Protein AF-A0A8T3MQA7-F1 (afdb_monomer_lite)

Structure (mmCIF, N/CA/C/O backbone):
data_AF-A0A8T3MQA7-F1
#
_entry.id   AF-A0A8T3MQA7-F1
#
loop_
_atom_site.group_PDB
_atom_site.id
_atom_site.type_symbol
_atom_site.label_atom_id
_atom_site.label_alt_id
_atom_site.label_comp_id
_atom_site.label_asym_id
_atom_site.label_entity_id
_atom_site.label_seq_id
_atom_site.pdbx_PDB_ins_code
_atom_site.Cartn_x
_atom_site.Cartn_y
_atom_site.Cartn_z
_atom_site.occupancy
_atom_site.B_iso_or_equiv
_atom_site.auth_seq_id
_atom_site.auth_comp_id
_atom_site.auth_asym_id
_atom_site.auth_atom_id
_atom_site.pdbx_PDB_model_num
ATOM 1 N N . MET A 1 1 ? -21.235 -18.188 1.341 1.00 75.00 1 MET A N 1
ATOM 2 C CA . MET A 1 1 ? -20.135 -17.323 1.832 1.00 75.00 1 MET A CA 1
ATOM 3 C C . MET A 1 1 ? -19.997 -17.346 3.358 1.00 75.00 1 MET A C 1
ATOM 5 O O . MET A 1 1 ? -18.900 -17.610 3.825 1.00 75.00 1 MET A O 1
ATOM 9 N N . ARG A 1 2 ? -21.081 -17.184 4.142 1.00 81.44 2 ARG A N 1
ATOM 10 C CA . ARG A 1 2 ? -21.058 -17.236 5.628 1.00 81.44 2 ARG A CA 1
ATOM 11 C C . ARG A 1 2 ? -20.348 -18.456 6.221 1.00 81.44 2 ARG A C 1
ATOM 13 O O . ARG A 1 2 ? -19.470 -18.311 7.062 1.00 81.44 2 ARG A O 1
ATOM 20 N N . SER A 1 3 ? -20.684 -19.654 5.739 1.00 84.75 3 SER A N 1
ATOM 21 C CA . SER A 1 3 ? -20.074 -20.903 6.215 1.00 84.75 3 SER A CA 1
ATOM 22 C C . SER A 1 3 ? -18.563 -20.962 5.979 1.00 84.75 3 SER A C 1
ATOM 24 O O . SER A 1 3 ? -17.851 -21.575 6.769 1.00 84.75 3 SER A O 1
ATOM 26 N N . VAL A 1 4 ? -18.066 -20.309 4.924 1.00 88.31 4 VAL A N 1
ATOM 27 C CA . VAL A 1 4 ? -16.631 -20.211 4.630 1.00 88.31 4 VAL A CA 1
ATOM 28 C C . VAL A 1 4 ? -15.957 -19.277 5.633 1.00 88.31 4 VAL A C 1
ATOM 30 O O . VAL A 1 4 ? -14.967 -19.674 6.237 1.00 88.31 4 VAL A O 1
ATOM 33 N N . LEU A 1 5 ? -16.537 -18.098 5.886 1.00 89.56 5 LEU A N 1
ATOM 34 C CA . LEU A 1 5 ? -16.002 -17.125 6.849 1.00 89.56 5 LEU A CA 1
ATOM 35 C C . LEU A 1 5 ? -15.962 -17.681 8.274 1.00 89.56 5 LEU A C 1
ATOM 37 O O . LEU A 1 5 ? -14.949 -17.562 8.956 1.00 89.56 5 LEU A O 1
ATOM 41 N N . LEU A 1 6 ? -17.027 -18.363 8.703 1.00 90.44 6 LEU A N 1
ATOM 42 C CA . LEU A 1 6 ? -17.052 -19.037 10.000 1.00 90.44 6 LEU A CA 1
ATOM 43 C C . LEU A 1 6 ? -15.938 -20.083 10.099 1.00 90.44 6 LEU A C 1
ATOM 45 O O . LEU A 1 6 ? -15.233 -20.128 11.104 1.00 90.44 6 LEU A O 1
ATOM 49 N N . A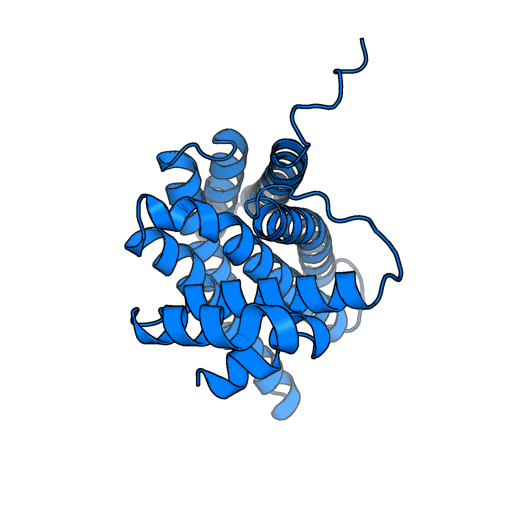RG A 1 7 ? -15.727 -20.897 9.054 1.00 92.62 7 ARG A N 1
ATOM 50 C CA . ARG A 1 7 ? -14.693 -21.949 9.041 1.00 92.62 7 ARG A CA 1
ATOM 51 C C . ARG A 1 7 ? -13.266 -21.416 9.185 1.00 92.62 7 ARG A C 1
ATOM 53 O O . ARG A 1 7 ? -12.417 -22.181 9.636 1.00 92.62 7 ARG A O 1
ATOM 60 N N . CYS A 1 8 ? -13.005 -20.147 8.868 1.00 92.00 8 CYS A N 1
ATOM 61 C CA . CYS A 1 8 ? -11.699 -19.525 9.099 1.00 92.00 8 CYS A CA 1
ATOM 62 C C . CYS A 1 8 ? -11.351 -19.429 10.597 1.00 92.00 8 CYS A C 1
ATOM 64 O O . CYS A 1 8 ? -10.171 -19.436 10.953 1.00 92.00 8 CYS A O 1
ATOM 66 N N . TYR A 1 9 ? -12.348 -19.398 11.488 1.00 92.44 9 TYR A N 1
ATOM 67 C CA . TYR A 1 9 ? -12.127 -19.333 12.932 1.00 92.44 9 TYR A CA 1
ATOM 68 C C . TYR A 1 9 ? -11.807 -20.707 13.553 1.00 92.44 9 TYR A C 1
ATOM 70 O O . TYR A 1 9 ? -12.364 -21.741 13.146 1.00 92.44 9 TYR A O 1
ATOM 78 N N . PRO A 1 10 ? -10.958 -20.740 14.600 1.00 92.12 10 PRO A N 1
ATOM 79 C CA . PRO A 1 10 ? -10.589 -21.977 15.279 1.00 92.12 10 PRO A CA 1
ATOM 80 C C . PRO A 1 10 ? -11.807 -22.661 15.916 1.00 92.12 10 PRO A C 1
ATOM 82 O O . PRO A 1 10 ? -12.744 -22.009 16.381 1.00 92.12 10 PRO A O 1
ATOM 85 N N . ALA A 1 11 ? -11.791 -23.999 15.965 1.00 91.94 11 ALA A N 1
ATOM 86 C CA . ALA A 1 11 ? -12.946 -24.807 16.376 1.00 91.94 11 ALA A CA 1
ATOM 87 C C . ALA A 1 11 ? -13.483 -24.442 17.772 1.00 91.94 11 ALA A C 1
ATOM 89 O O . ALA A 1 11 ? -14.692 -24.360 17.967 1.00 91.94 11 ALA A O 1
ATOM 90 N N . ARG A 1 12 ? -12.588 -24.147 18.725 1.00 88.88 12 ARG A N 1
ATOM 91 C CA . ARG A 1 12 ? -12.959 -23.738 20.088 1.00 88.88 12 ARG A CA 1
ATOM 92 C C . ARG A 1 12 ? -13.690 -22.393 20.131 1.00 88.88 12 ARG A C 1
ATOM 94 O O . ARG A 1 12 ? -14.593 -22.230 20.942 1.00 88.88 12 ARG A O 1
ATOM 101 N N . TRP A 1 13 ? -13.302 -21.444 19.277 1.00 92.12 13 TRP A N 1
ATOM 102 C CA . TRP A 1 13 ? -13.976 -20.148 19.174 1.00 92.12 13 TRP A CA 1
ATOM 103 C C . TRP A 1 13 ? -15.375 -20.325 18.583 1.00 92.12 13 TRP A C 1
ATOM 105 O O . TRP A 1 13 ? -16.350 -19.848 19.158 1.00 92.12 13 TRP A O 1
ATOM 115 N N . ARG A 1 14 ? -15.485 -21.110 17.501 1.00 93.94 14 ARG A N 1
ATOM 116 C CA . ARG A 1 14 ? -16.771 -21.428 16.865 1.00 93.94 14 ARG A CA 1
ATOM 117 C C . ARG A 1 14 ? -17.744 -22.128 17.807 1.00 93.94 14 ARG A C 1
ATOM 119 O O . ARG A 1 14 ? -18.916 -21.796 17.795 1.00 93.94 14 ARG A O 1
ATOM 126 N N . ALA A 1 15 ? -17.263 -23.046 18.643 1.00 91.88 15 ALA A N 1
ATOM 127 C CA . ALA A 1 15 ? -18.111 -23.736 19.614 1.00 91.88 15 ALA A CA 1
ATOM 128 C C . ALA A 1 15 ? -18.727 -22.796 20.667 1.00 91.88 15 ALA A C 1
ATOM 130 O O . ALA A 1 15 ? -19.726 -23.155 21.277 1.00 91.88 15 ALA A O 1
ATOM 131 N N . ARG A 1 16 ? -18.125 -21.620 20.908 1.00 90.94 16 ARG A N 1
ATOM 132 C CA . ARG A 1 16 ? -18.616 -20.649 21.895 1.00 90.94 16 ARG A CA 1
ATOM 133 C C . ARG A 1 16 ? -19.410 -19.499 21.270 1.00 90.94 16 ARG A C 1
ATOM 135 O O . ARG A 1 16 ? -20.396 -19.094 21.860 1.00 90.94 16 ARG A O 1
ATOM 142 N N . TYR A 1 17 ? -18.972 -18.974 20.125 1.00 92.75 17 TYR A N 1
ATOM 143 C CA . TYR A 1 17 ? -19.528 -17.751 19.520 1.00 92.75 17 TYR A CA 1
ATOM 144 C C . TYR A 1 17 ? -20.037 -17.943 18.086 1.00 92.75 17 TYR A C 1
ATOM 146 O O . TYR A 1 17 ? -20.491 -16.989 17.462 1.00 92.75 17 TYR A O 1
ATOM 154 N N . GLY A 1 18 ? -19.918 -19.148 17.523 1.00 93.31 18 GLY A N 1
ATOM 155 C CA . GLY A 1 18 ? -20.203 -19.398 16.110 1.00 93.31 18 GLY A CA 1
ATOM 156 C C . GLY A 1 18 ? -21.651 -19.109 15.728 1.00 93.31 18 GLY A C 1
ATOM 157 O O . GLY A 1 18 ? -21.876 -18.517 14.675 1.00 93.31 18 GLY A O 1
ATOM 158 N N . ASP A 1 19 ? -22.599 -19.470 16.593 1.00 94.19 19 ASP A N 1
ATOM 159 C CA . ASP A 1 19 ? -24.029 -19.285 16.333 1.00 94.19 19 ASP A CA 1
ATOM 160 C C . ASP A 1 19 ? -24.431 -17.803 16.429 1.00 94.19 19 ASP A C 1
ATOM 162 O O . ASP A 1 19 ? -25.062 -17.280 15.513 1.00 94.19 19 ASP A O 1
ATOM 166 N N . GLU A 1 20 ? -23.978 -17.094 17.472 1.00 94.25 20 GLU A N 1
ATOM 167 C CA . GLU A 1 20 ? -24.199 -15.645 17.637 1.00 94.25 20 GLU A CA 1
ATOM 168 C C . GLU A 1 20 ? -23.592 -14.845 16.481 1.00 94.25 20 GLU A C 1
ATOM 170 O O . GLU A 1 20 ? -24.234 -13.978 15.891 1.00 94.25 20 GLU A O 1
ATOM 175 N N . PHE A 1 21 ? -22.345 -15.153 16.120 1.00 93.25 21 PHE A N 1
ATOM 176 C CA . PHE A 1 21 ? -21.682 -14.482 15.014 1.00 93.25 21 PHE A CA 1
ATOM 177 C C . PHE A 1 21 ? -22.360 -14.805 13.683 1.00 93.25 21 PHE A C 1
ATOM 179 O O . PHE A 1 21 ? -22.551 -13.911 12.864 1.00 93.25 21 PHE A O 1
ATOM 186 N N . GLY A 1 22 ? -22.785 -16.057 13.488 1.00 94.19 22 GLY A N 1
ATOM 187 C CA . GLY A 1 22 ? -23.608 -16.471 12.357 1.00 94.19 22 GLY A CA 1
ATOM 188 C C . GLY A 1 22 ? -24.848 -15.593 12.210 1.00 94.19 22 GLY A C 1
ATOM 189 O O . GLY A 1 22 ? -25.026 -15.022 11.137 1.00 94.19 22 GLY A O 1
ATOM 190 N N . ALA A 1 23 ? -25.616 -15.415 13.292 1.00 93.25 23 ALA A N 1
ATOM 191 C CA . ALA A 1 23 ? -26.807 -14.564 13.347 1.00 93.25 23 ALA A CA 1
ATOM 192 C C . ALA A 1 23 ? -26.514 -13.100 12.964 1.00 93.25 23 ALA A C 1
ATOM 194 O O . ALA A 1 23 ? -27.225 -12.520 12.147 1.00 93.25 23 ALA A O 1
ATOM 195 N N . ILE A 1 24 ? -25.411 -12.517 13.447 1.00 91.06 24 ILE A N 1
ATOM 196 C CA . ILE A 1 24 ? -25.001 -11.147 13.077 1.00 91.06 24 ILE A CA 1
ATOM 197 C C . ILE A 1 24 ? -24.705 -11.033 11.574 1.00 91.06 24 ILE A C 1
ATOM 199 O O . ILE A 1 24 ? -25.088 -10.051 10.933 1.00 91.06 24 ILE A O 1
ATOM 203 N N . LEU A 1 25 ? -24.046 -12.041 10.987 1.00 91.56 25 LEU A N 1
ATOM 204 C CA . LEU A 1 25 ? -23.827 -12.100 9.537 1.00 91.56 25 LEU A CA 1
ATOM 205 C C . LEU A 1 25 ? -25.145 -12.294 8.765 1.00 91.56 25 LEU A C 1
ATOM 207 O O . LEU A 1 25 ? -25.163 -12.102 7.543 1.00 91.56 25 LEU A O 1
ATOM 211 N N . GLU A 1 26 ? -26.220 -12.722 9.436 1.00 91.56 26 GLU A N 1
ATOM 212 C CA . GLU A 1 26 ? -27.561 -12.869 8.863 1.00 91.56 26 GLU A CA 1
ATOM 213 C C . GLU A 1 26 ? -28.306 -11.559 8.735 1.00 91.56 26 GLU A C 1
ATOM 215 O O . GLU A 1 26 ? -28.871 -11.281 7.677 1.00 91.56 26 GLU A O 1
ATOM 220 N N . GLU A 1 27 ? -28.234 -10.744 9.776 1.00 92.69 27 GLU A N 1
ATOM 221 C CA . GLU A 1 27 ? -28.964 -9.486 9.879 1.00 92.69 27 GLU A CA 1
ATOM 222 C C . GLU A 1 27 ? -28.394 -8.377 8.991 1.00 92.69 27 GLU A C 1
ATOM 224 O O . GLU A 1 27 ? -29.096 -7.411 8.689 1.00 92.69 27 GLU A O 1
ATOM 229 N N . ARG A 1 28 ? -27.126 -8.483 8.571 1.00 84.31 28 ARG A N 1
ATOM 230 C CA . ARG A 1 28 ? -26.441 -7.412 7.838 1.00 84.31 28 ARG A CA 1
ATOM 231 C C . ARG A 1 28 ? -25.910 -7.871 6.479 1.00 84.31 28 ARG A C 1
ATOM 233 O O . ARG A 1 28 ? -25.249 -8.908 6.399 1.00 84.31 28 ARG A O 1
ATOM 240 N N . PRO A 1 29 ? -26.133 -7.094 5.401 1.00 82.06 29 PRO A N 1
ATOM 241 C CA . PRO A 1 29 ? -25.432 -7.320 4.146 1.00 82.06 29 PRO A CA 1
ATOM 242 C C . PRO A 1 29 ? -23.936 -7.069 4.365 1.00 82.06 29 PRO A C 1
ATOM 244 O O . PRO A 1 29 ? -23.542 -5.988 4.793 1.00 82.06 29 PRO A O 1
ATOM 247 N N . LEU A 1 30 ? -23.111 -8.082 4.090 1.00 84.50 30 LEU A N 1
ATOM 248 C CA . LEU A 1 30 ? -21.662 -7.989 4.260 1.00 84.50 30 LEU A CA 1
ATOM 249 C C . LEU A 1 30 ? -21.038 -7.245 3.086 1.00 84.50 30 LEU A C 1
ATOM 251 O O . LEU A 1 30 ? -21.123 -7.691 1.938 1.00 84.50 30 LEU A O 1
ATOM 255 N N . GLY A 1 31 ? -20.365 -6.142 3.389 1.00 80.00 31 GLY A N 1
ATOM 256 C CA . GLY A 1 31 ? -19.450 -5.492 2.472 1.00 80.00 31 GLY A CA 1
ATOM 257 C C . GLY A 1 31 ? -18.131 -6.268 2.348 1.00 80.00 31 GLY A C 1
ATOM 258 O O . GLY A 1 31 ? -17.777 -7.072 3.215 1.00 80.00 31 GLY A O 1
ATOM 259 N N . PRO A 1 32 ? -17.336 -6.012 1.298 1.00 70.44 32 PRO A N 1
ATOM 260 C CA . PRO A 1 32 ? -16.045 -6.675 1.131 1.00 70.44 32 PRO A CA 1
ATOM 261 C C . PRO A 1 32 ? -15.035 -6.336 2.247 1.00 70.44 32 PRO A C 1
ATOM 263 O O . PRO A 1 32 ? -14.162 -7.152 2.535 1.00 70.44 32 PRO A O 1
ATOM 266 N N . PHE A 1 33 ? -15.162 -5.186 2.925 1.00 65.56 33 PHE A N 1
ATOM 267 C CA . PHE A 1 33 ? -14.346 -4.876 4.108 1.00 65.56 33 PHE A CA 1
ATOM 268 C C . PHE A 1 33 ? -14.788 -5.641 5.340 1.00 65.56 33 PHE A C 1
ATOM 270 O O . PHE A 1 33 ? -13.922 -6.046 6.100 1.00 65.56 33 PHE A O 1
ATOM 277 N N . ASP A 1 34 ? -16.089 -5.890 5.512 1.00 78.00 34 ASP A N 1
ATOM 278 C CA . ASP A 1 34 ? -16.543 -6.770 6.587 1.00 78.00 34 ASP A CA 1
ATOM 279 C C . ASP A 1 34 ? -15.918 -8.147 6.379 1.00 78.00 34 ASP A C 1
ATOM 281 O O . ASP A 1 34 ? -15.343 -8.715 7.292 1.00 78.00 34 ASP A O 1
ATOM 285 N N . VAL A 1 35 ? -15.905 -8.649 5.141 1.00 82.81 35 VAL A N 1
ATOM 286 C CA . VAL A 1 35 ? -15.216 -9.903 4.812 1.00 82.81 35 VAL A CA 1
ATOM 287 C C . VAL A 1 35 ? -13.728 -9.842 5.168 1.00 82.81 35 VAL A C 1
ATOM 289 O O . VAL A 1 35 ? -13.233 -10.762 5.815 1.00 82.81 35 VAL A O 1
ATOM 292 N N . LEU A 1 36 ? -13.013 -8.784 4.780 1.00 75.38 36 LEU A N 1
ATOM 293 C CA . LEU A 1 36 ? -11.582 -8.656 5.064 1.00 75.38 36 LEU A CA 1
ATOM 294 C C . LEU A 1 36 ? -11.295 -8.535 6.569 1.00 75.38 36 LEU A C 1
ATOM 296 O O . LEU A 1 36 ? -10.392 -9.201 7.066 1.00 75.38 36 LEU A O 1
ATOM 300 N N . ASP A 1 37 ? -12.076 -7.741 7.296 1.00 77.44 37 ASP A N 1
ATOM 301 C CA . ASP A 1 37 ? -11.965 -7.559 8.745 1.00 77.44 37 ASP A CA 1
ATOM 302 C C . ASP A 1 37 ? -12.251 -8.870 9.488 1.00 77.44 37 ASP A C 1
ATOM 304 O O . ASP A 1 37 ? -11.498 -9.267 10.376 1.00 77.44 37 ASP A O 1
ATOM 308 N N . ILE A 1 38 ? -13.262 -9.623 9.044 1.00 84.62 38 ILE A N 1
ATOM 309 C CA . ILE A 1 38 ? -13.582 -10.957 9.563 1.00 84.62 38 ILE A CA 1
ATOM 310 C C . ILE A 1 38 ? -12.441 -11.941 9.287 1.00 84.62 38 ILE A C 1
ATOM 312 O O . ILE A 1 38 ? -12.064 -12.708 10.171 1.00 84.62 38 ILE A O 1
ATOM 316 N N . LEU A 1 39 ? -11.857 -11.929 8.085 1.00 83.06 39 LEU A N 1
ATOM 317 C CA . LEU A 1 39 ? -10.712 -12.782 7.754 1.00 83.06 39 LEU A CA 1
ATOM 318 C C . LEU A 1 39 ? -9.480 -12.426 8.600 1.00 83.06 39 LEU A C 1
ATOM 320 O O . LEU A 1 39 ? -8.813 -13.326 9.111 1.00 83.06 39 LEU A O 1
ATOM 324 N N . LEU A 1 40 ? -9.201 -11.137 8.806 1.00 76.50 40 LEU A N 1
ATOM 325 C CA . LEU A 1 40 ? -8.117 -10.671 9.676 1.00 76.50 40 LEU A CA 1
ATOM 326 C C . LEU A 1 40 ? -8.364 -11.062 11.140 1.00 76.50 40 LEU A C 1
ATOM 328 O O . LEU A 1 40 ? -7.455 -11.558 11.807 1.00 76.50 40 LEU A O 1
ATOM 332 N N . GLY A 1 41 ? -9.599 -10.917 11.624 1.00 80.75 41 GLY A N 1
ATOM 333 C CA . GLY A 1 41 ? -10.014 -11.362 12.953 1.00 80.75 41 GLY A CA 1
ATOM 334 C C . GLY A 1 41 ? -9.896 -12.877 13.130 1.00 80.75 41 GLY A C 1
ATOM 335 O O . GLY A 1 41 ? -9.473 -13.344 14.189 1.00 80.75 41 GLY A O 1
ATOM 336 N N . ALA A 1 42 ? -10.199 -13.654 12.088 1.00 86.12 42 ALA A N 1
ATOM 337 C CA . ALA A 1 42 ? -10.011 -15.099 12.083 1.00 86.12 42 ALA A CA 1
ATOM 338 C C . ALA A 1 42 ? -8.527 -15.473 12.180 1.00 86.12 42 ALA A C 1
ATOM 340 O O . ALA A 1 42 ? -8.171 -16.320 12.998 1.00 86.12 42 ALA A O 1
ATOM 341 N N . ILE A 1 43 ? -7.655 -14.821 11.402 1.00 81.31 43 ILE A N 1
ATOM 342 C CA . ILE A 1 43 ? -6.199 -15.032 11.458 1.00 81.31 43 ILE A CA 1
ATOM 343 C C . ILE A 1 43 ? -5.659 -14.703 12.858 1.00 81.31 43 ILE A C 1
ATOM 345 O O . ILE A 1 43 ? -4.904 -15.500 13.414 1.00 81.31 43 ILE A O 1
ATOM 349 N N . ASP A 1 44 ? -6.080 -13.592 13.474 1.00 77.12 44 ASP A N 1
ATOM 350 C CA . ASP A 1 44 ? -5.680 -13.249 14.849 1.00 77.12 44 ASP A CA 1
ATOM 351 C C . ASP A 1 44 ? -6.151 -14.309 15.857 1.00 77.12 44 ASP A C 1
ATOM 353 O O . ASP A 1 44 ? -5.374 -14.792 16.683 1.00 77.12 44 ASP A O 1
ATOM 357 N N . ALA A 1 45 ? -7.410 -14.744 15.756 1.00 82.88 45 ALA A N 1
ATOM 358 C CA . ALA A 1 45 ? -7.941 -15.798 16.613 1.00 82.88 45 ALA A CA 1
ATOM 359 C C . ALA A 1 45 ? -7.146 -17.107 16.469 1.00 82.88 45 ALA A C 1
ATOM 361 O O . ALA A 1 45 ? -6.891 -17.775 17.473 1.00 82.88 45 ALA A O 1
ATOM 362 N N . GLN A 1 46 ? -6.718 -17.457 15.251 1.00 84.69 46 GLN A N 1
ATOM 363 C CA . GLN A 1 46 ? -5.859 -18.615 15.000 1.00 84.69 46 GLN A CA 1
ATOM 364 C C . GLN A 1 46 ? -4.499 -18.449 15.686 1.00 84.69 46 GLN A C 1
ATOM 366 O O . GLN A 1 46 ? -4.132 -19.301 16.497 1.00 84.69 46 GLN A O 1
ATOM 371 N N . LEU A 1 47 ? -3.805 -17.328 15.463 1.00 79.12 47 LEU A N 1
ATOM 372 C CA . LEU A 1 47 ? -2.493 -17.047 16.062 1.00 79.12 47 LEU A CA 1
ATOM 373 C C . LEU A 1 47 ? -2.535 -17.074 17.597 1.00 79.12 47 LEU A C 1
ATOM 375 O O . LEU A 1 47 ? -1.670 -17.676 18.236 1.00 79.12 47 LEU A O 1
ATOM 379 N N . ARG A 1 48 ? -3.576 -16.493 18.206 1.00 75.94 48 ARG A N 1
ATOM 380 C CA . ARG A 1 48 ? -3.777 -16.537 19.664 1.00 75.94 48 ARG A CA 1
ATOM 381 C C . ARG A 1 48 ? -4.140 -17.925 20.170 1.00 75.94 48 ARG A C 1
ATOM 383 O O . ARG A 1 48 ? -3.737 -18.287 21.269 1.00 75.94 48 ARG A O 1
ATOM 390 N N . SER A 1 49 ? -4.888 -18.709 19.394 1.00 72.31 49 SER A N 1
ATOM 391 C CA . SER A 1 49 ? -5.235 -20.082 19.773 1.00 72.31 49 SER A CA 1
ATOM 392 C C . SER A 1 49 ? -4.023 -21.019 19.762 1.00 72.31 49 SER A C 1
ATOM 394 O O . SER A 1 49 ? -3.975 -21.958 20.559 1.00 72.31 49 SER A O 1
ATOM 396 N N . SER A 1 50 ? -3.026 -20.736 18.916 1.00 68.75 50 SER A N 1
ATOM 397 C CA . SER A 1 50 ? -1.758 -21.470 18.853 1.00 68.75 50 SER A CA 1
ATOM 398 C C . SER A 1 50 ? -0.819 -21.145 20.024 1.00 68.75 50 SER A C 1
ATOM 400 O O . SER A 1 50 ? -0.027 -21.996 20.427 1.00 68.75 50 SER A O 1
ATOM 402 N N . GLY A 1 51 ? -0.941 -19.959 20.631 1.00 63.50 51 GLY A N 1
ATOM 403 C CA . GLY A 1 51 ? -0.244 -19.583 21.863 1.00 63.50 51 GLY A CA 1
ATOM 404 C C . GLY A 1 51 ? -0.980 -20.081 23.108 1.00 63.50 51 GLY A C 1
ATOM 405 O O . GLY A 1 51 ? -1.849 -19.398 23.645 1.00 63.50 51 GLY A O 1
ATOM 406 N N . ARG A 1 52 ? -0.644 -21.281 23.595 1.00 50.03 52 ARG A N 1
ATOM 407 C CA . ARG A 1 52 ? -1.195 -21.848 24.840 1.00 50.03 52 ARG A CA 1
ATOM 408 C C . ARG A 1 52 ? -0.989 -20.886 26.030 1.00 50.03 52 ARG A C 1
ATOM 410 O O . ARG A 1 52 ? 0.088 -20.859 26.610 1.00 50.03 52 ARG A O 1
ATOM 417 N N . GLY A 1 53 ? -2.038 -20.164 26.437 1.00 53.47 53 GLY A N 1
ATOM 418 C CA . GLY A 1 53 ? -2.173 -19.657 27.812 1.00 53.47 53 GLY A CA 1
ATOM 419 C C . GLY A 1 53 ? -2.037 -18.151 28.074 1.00 53.47 53 GLY A C 1
ATOM 420 O O . GLY A 1 53 ? -1.651 -17.791 29.180 1.00 53.47 53 GLY A O 1
ATOM 421 N N . ALA A 1 54 ? -2.387 -17.254 27.149 1.00 46.75 54 ALA A N 1
ATOM 422 C CA . ALA A 1 54 ? -2.538 -15.837 27.506 1.00 46.75 54 ALA A CA 1
ATOM 423 C C . ALA A 1 54 ? -3.972 -15.557 27.989 1.00 46.75 54 ALA A C 1
ATOM 425 O O . ALA A 1 54 ? -4.927 -15.643 27.216 1.00 46.75 54 ALA A O 1
ATOM 426 N N . GLY A 1 55 ? -4.112 -15.259 29.285 1.00 48.22 55 GLY A N 1
ATOM 427 C CA . GLY A 1 55 ? -5.370 -14.881 29.924 1.00 48.22 55 GLY A CA 1
ATOM 428 C C . GLY A 1 55 ? -6.118 -13.803 29.140 1.00 48.22 55 GLY A C 1
ATOM 429 O O . GLY A 1 55 ? -5.519 -12.889 28.573 1.00 48.22 55 GLY A O 1
ATOM 430 N N . ILE A 1 56 ? -7.440 -13.957 29.100 1.00 47.66 56 ILE A N 1
ATOM 431 C CA . ILE A 1 56 ? -8.392 -13.109 28.387 1.00 47.66 56 ILE A CA 1
ATOM 432 C C . ILE A 1 56 ? -8.292 -11.686 28.952 1.00 47.66 56 ILE A C 1
ATOM 434 O O . ILE A 1 56 ? -8.981 -11.323 29.897 1.00 47.66 56 ILE A O 1
ATOM 438 N N . ARG A 1 57 ? -7.402 -10.867 28.391 1.00 47.75 57 ARG A N 1
ATOM 439 C CA . ARG A 1 57 ? -7.550 -9.417 28.447 1.00 47.75 57 ARG A CA 1
ATOM 440 C C . ARG A 1 57 ? -8.538 -9.062 27.349 1.00 47.75 57 ARG A C 1
ATOM 442 O O . ARG A 1 57 ? -8.198 -9.147 26.170 1.00 47.75 57 ARG A O 1
ATOM 449 N N . GLU A 1 58 ? -9.740 -8.663 27.756 1.00 48.88 58 GLU A N 1
ATOM 450 C CA . GLU A 1 58 ? -10.712 -7.883 26.979 1.00 48.88 58 GLU A CA 1
ATOM 451 C C . GLU A 1 58 ? -10.098 -6.532 26.557 1.00 48.88 58 GLU A C 1
ATOM 453 O O . GLU A 1 58 ? -10.549 -5.446 26.915 1.00 48.88 58 GLU A O 1
ATOM 458 N N . ALA A 1 59 ? -8.989 -6.567 25.824 1.00 46.31 59 ALA A N 1
ATOM 459 C CA . ALA A 1 59 ? -8.427 -5.393 25.199 1.00 46.31 59 ALA A CA 1
ATOM 460 C C . ALA A 1 59 ? -9.263 -5.133 23.947 1.00 46.31 59 ALA A C 1
ATOM 462 O O . ALA A 1 59 ? -9.120 -5.843 22.954 1.00 46.31 59 ALA A O 1
ATOM 463 N N . LYS A 1 60 ? -10.186 -4.167 24.068 1.00 51.97 60 LYS A N 1
ATOM 464 C CA . LYS A 1 60 ? -10.899 -3.446 23.000 1.00 51.97 60 LYS A CA 1
ATOM 465 C C . LYS A 1 60 ? -10.402 -3.839 21.603 1.00 51.97 60 LYS A C 1
ATOM 467 O O . LYS A 1 60 ? -9.268 -3.516 21.257 1.00 51.97 60 LYS A O 1
ATOM 472 N N . GLY A 1 61 ? -11.262 -4.474 20.799 1.00 51.91 61 GLY A N 1
ATOM 473 C CA . GLY A 1 61 ? -10.982 -4.986 19.441 1.00 51.91 61 GLY A CA 1
ATOM 474 C C . GLY A 1 61 ? -10.574 -3.943 18.384 1.00 51.91 61 GLY A C 1
ATOM 475 O O . GLY A 1 61 ? -10.659 -4.199 17.195 1.00 51.91 61 GLY A O 1
ATOM 476 N N . PHE A 1 62 ? -10.123 -2.769 18.814 1.00 56.56 62 PHE A N 1
ATOM 477 C CA . PHE A 1 62 ? -9.724 -1.612 18.021 1.00 56.56 62 PHE A CA 1
ATOM 478 C C . PHE A 1 62 ? -8.230 -1.615 17.631 1.00 56.56 62 PHE A C 1
ATOM 480 O O . PHE A 1 62 ? -7.763 -0.669 17.014 1.00 56.56 62 PHE A O 1
ATOM 487 N N . SER A 1 63 ? -7.476 -2.648 18.017 1.00 66.56 63 SER A N 1
ATOM 488 C CA . SER A 1 63 ? -6.010 -2.608 18.133 1.00 66.56 63 SER A CA 1
ATOM 489 C C . SER A 1 63 ? -5.248 -3.289 16.985 1.00 66.56 63 SER A C 1
ATOM 491 O O . SER A 1 63 ? -4.184 -2.837 16.554 1.00 66.56 63 SER A O 1
ATOM 493 N N . MET A 1 64 ? -5.789 -4.384 16.445 1.00 77.12 64 MET A N 1
ATOM 494 C CA . MET A 1 64 ? -4.980 -5.289 15.620 1.00 77.12 64 MET A CA 1
ATOM 495 C C . MET A 1 64 ? -4.846 -4.859 14.163 1.00 77.12 64 MET A C 1
ATOM 497 O O . MET A 1 64 ? -3.743 -4.935 13.630 1.00 77.12 64 MET A O 1
ATOM 501 N N . SER A 1 65 ? -5.903 -4.354 13.523 1.00 86.25 65 SER A N 1
ATOM 502 C CA . SER A 1 65 ? -5.806 -3.835 12.150 1.00 86.25 65 SER A CA 1
ATOM 503 C C . SER A 1 65 ? -4.843 -2.648 12.065 1.00 86.25 65 SER A C 1
ATOM 505 O O . SER A 1 65 ? -4.034 -2.580 11.140 1.00 86.25 65 SER A O 1
ATOM 507 N N . LEU A 1 66 ? -4.845 -1.778 13.084 1.00 89.69 66 LEU A N 1
ATOM 508 C CA . LEU A 1 66 ? -3.919 -0.650 13.191 1.00 89.69 66 LEU A CA 1
ATOM 509 C C . LEU A 1 66 ? -2.471 -1.125 13.365 1.00 89.69 66 LEU A C 1
ATOM 511 O O . LEU A 1 66 ? -1.575 -0.615 12.694 1.00 89.69 66 LEU A O 1
ATOM 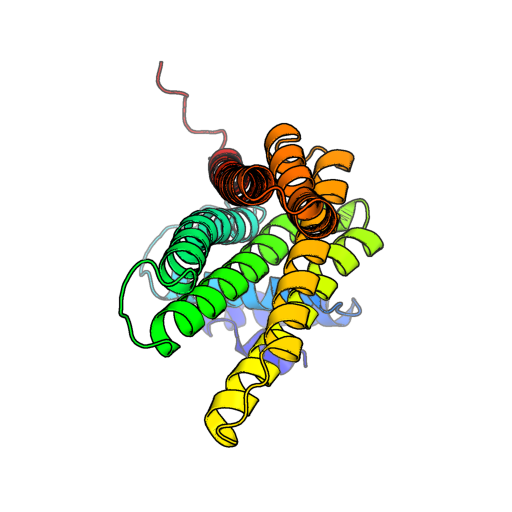515 N N . ARG A 1 67 ? -2.238 -2.128 14.224 1.00 91.25 67 ARG A N 1
ATOM 516 C CA . ARG A 1 67 ? -0.917 -2.751 14.411 1.00 91.25 67 ARG A CA 1
ATOM 517 C C . ARG A 1 67 ? -0.411 -3.416 13.143 1.00 91.25 67 ARG A C 1
ATOM 519 O O . ARG A 1 67 ? 0.714 -3.147 12.740 1.00 91.25 67 ARG A O 1
ATOM 526 N N . ILE A 1 68 ? -1.224 -4.271 12.526 1.00 92.00 68 ILE A N 1
ATOM 527 C CA . ILE A 1 68 ? -0.859 -4.998 11.306 1.00 92.00 68 ILE A CA 1
ATOM 528 C C . ILE A 1 68 ? -0.572 -3.996 10.189 1.00 92.00 68 ILE A C 1
ATOM 530 O O . ILE A 1 68 ? 0.487 -4.069 9.572 1.00 92.00 68 ILE A O 1
ATOM 534 N N . GLY A 1 69 ? -1.458 -3.015 9.988 1.00 94.06 69 GLY A N 1
ATOM 535 C CA . GLY A 1 69 ? -1.266 -1.963 8.994 1.00 94.06 69 GLY A CA 1
ATOM 536 C C . GLY A 1 69 ? -0.015 -1.123 9.267 1.00 94.06 69 GLY A C 1
ATOM 537 O O . GLY A 1 69 ? 0.750 -0.828 8.352 1.00 94.06 69 GLY A O 1
ATOM 538 N N . GLY A 1 70 ? 0.248 -0.798 10.535 1.00 95.19 70 GLY A N 1
ATOM 539 C CA . GLY A 1 70 ? 1.429 -0.043 10.939 1.00 95.19 70 GLY A CA 1
ATOM 540 C C . GLY A 1 70 ? 2.745 -0.800 10.745 1.00 95.19 70 GLY A C 1
ATOM 541 O O . GLY A 1 70 ? 3.698 -0.243 10.204 1.00 95.19 70 GLY A O 1
ATOM 542 N N . ILE A 1 71 ? 2.798 -2.080 11.127 1.00 95.56 71 ILE A N 1
ATOM 543 C CA . ILE A 1 71 ? 3.961 -2.953 10.899 1.00 95.56 71 ILE A CA 1
ATOM 544 C C . ILE A 1 71 ? 4.192 -3.131 9.397 1.00 95.56 71 ILE A C 1
ATOM 546 O O . ILE A 1 71 ? 5.324 -2.997 8.933 1.00 95.56 71 ILE A O 1
ATOM 550 N N . ALA A 1 72 ? 3.129 -3.378 8.629 1.00 96.38 72 ALA A N 1
ATOM 551 C CA . ALA A 1 72 ? 3.217 -3.517 7.183 1.00 96.38 72 ALA A CA 1
ATOM 552 C C . ALA A 1 72 ? 3.770 -2.242 6.527 1.00 96.38 72 ALA A C 1
ATOM 554 O O . ALA A 1 72 ? 4.656 -2.344 5.685 1.00 96.38 72 ALA A O 1
ATOM 555 N N . ALA A 1 73 ? 3.348 -1.051 6.968 1.00 97.06 73 ALA A N 1
ATOM 556 C CA . ALA A 1 73 ? 3.883 0.222 6.479 1.00 97.06 73 ALA A CA 1
ATOM 557 C C . ALA A 1 73 ? 5.388 0.382 6.766 1.00 97.06 73 ALA A C 1
ATOM 559 O O . ALA A 1 73 ? 6.147 0.811 5.894 1.00 97.06 73 ALA A O 1
ATOM 560 N N . ILE A 1 74 ? 5.829 0.007 7.973 1.00 97.50 74 ILE A N 1
ATOM 561 C CA . ILE A 1 74 ? 7.244 0.059 8.376 1.00 97.50 74 ILE A CA 1
ATOM 562 C C . ILE A 1 74 ? 8.096 -0.886 7.531 1.00 97.50 74 ILE A C 1
ATOM 564 O O . ILE A 1 74 ? 9.209 -0.516 7.175 1.00 97.50 74 ILE A O 1
ATOM 568 N N . LEU A 1 75 ? 7.599 -2.086 7.224 1.00 97.62 75 LEU A N 1
ATOM 569 C CA . LEU A 1 75 ? 8.324 -3.088 6.438 1.00 97.62 75 LEU A CA 1
ATOM 570 C C . LEU A 1 75 ? 8.270 -2.815 4.928 1.00 97.62 75 LEU A C 1
ATOM 572 O O . LEU A 1 75 ? 9.246 -3.076 4.227 1.00 97.62 75 LEU A O 1
ATOM 576 N N . ALA A 1 76 ? 7.166 -2.257 4.424 1.00 97.56 76 ALA A N 1
ATOM 577 C CA . ALA A 1 76 ? 7.019 -1.895 3.017 1.00 97.56 76 ALA A CA 1
ATOM 578 C C . ALA A 1 76 ? 8.053 -0.843 2.596 1.00 97.56 76 ALA A C 1
ATOM 580 O O . ALA A 1 76 ? 8.668 -0.981 1.543 1.00 97.56 76 ALA A O 1
ATOM 581 N N . ALA A 1 77 ? 8.284 0.180 3.428 1.00 97.44 77 ALA A N 1
ATOM 582 C CA . ALA A 1 77 ? 9.196 1.276 3.107 1.00 97.44 77 ALA A CA 1
ATOM 583 C C . ALA A 1 77 ? 10.634 0.817 2.743 1.00 97.44 77 ALA A C 1
ATOM 585 O O . ALA A 1 77 ? 11.088 1.124 1.641 1.00 97.44 77 ALA A O 1
ATOM 586 N N . PRO A 1 78 ? 11.369 0.056 3.577 1.00 97.88 78 PRO A N 1
ATOM 587 C CA . PRO A 1 78 ? 12.713 -0.398 3.228 1.00 97.88 78 PRO A CA 1
ATOM 588 C C . PRO A 1 78 ? 12.727 -1.399 2.066 1.00 97.88 78 PRO A C 1
ATOM 590 O O . PRO A 1 78 ? 13.673 -1.378 1.283 1.00 97.88 78 PRO A O 1
ATOM 593 N N . LEU A 1 79 ? 11.698 -2.243 1.906 1.00 97.50 79 LEU A N 1
ATOM 594 C CA . LEU A 1 79 ? 11.624 -3.158 0.760 1.00 97.50 79 LEU A CA 1
ATOM 595 C C . LEU A 1 79 ? 11.467 -2.405 -0.561 1.00 97.50 79 LEU A C 1
ATOM 597 O O . LEU A 1 79 ? 12.174 -2.711 -1.516 1.00 97.50 79 LEU A O 1
ATOM 601 N N . LEU A 1 80 ? 10.595 -1.395 -0.605 1.00 97.25 80 LEU A N 1
ATOM 602 C CA . LEU A 1 80 ? 10.431 -0.533 -1.777 1.00 97.25 80 LEU A CA 1
ATOM 603 C C . LEU A 1 80 ? 11.700 0.281 -2.054 1.00 97.25 80 LEU A C 1
ATOM 605 O O . LEU A 1 80 ? 12.111 0.398 -3.206 1.00 97.25 80 LEU A O 1
ATOM 609 N N . ALA A 1 81 ? 12.357 0.788 -1.006 1.00 96.06 81 ALA A N 1
ATOM 610 C CA . ALA A 1 81 ? 13.638 1.480 -1.130 1.00 96.06 81 ALA A CA 1
ATOM 611 C C . ALA A 1 81 ? 14.701 0.584 -1.778 1.00 96.06 81 ALA A C 1
ATOM 613 O O . ALA A 1 81 ? 15.374 1.000 -2.720 1.00 96.06 81 ALA A O 1
ATOM 614 N N . LEU A 1 82 ? 14.823 -0.656 -1.296 1.00 96.38 82 LEU A N 1
ATOM 615 C CA . LEU A 1 82 ? 15.774 -1.628 -1.819 1.00 96.38 82 LEU A CA 1
ATOM 616 C C . LEU A 1 82 ? 15.420 -2.037 -3.252 1.00 96.38 82 LEU A C 1
ATOM 618 O O . LEU A 1 82 ? 16.302 -2.073 -4.101 1.00 96.38 82 LEU A O 1
ATOM 622 N N . ALA A 1 83 ? 14.141 -2.287 -3.540 1.00 95.75 83 ALA A N 1
ATOM 623 C CA . ALA A 1 83 ? 13.674 -2.622 -4.880 1.00 95.75 83 ALA A CA 1
ATOM 624 C C . ALA A 1 83 ? 14.034 -1.532 -5.900 1.00 95.75 83 ALA A C 1
ATOM 626 O O . ALA A 1 83 ? 14.582 -1.842 -6.955 1.00 95.75 83 ALA A O 1
ATOM 627 N N . TRP A 1 84 ? 13.796 -0.257 -5.572 1.00 93.69 84 TRP A N 1
ATOM 628 C CA . TRP A 1 84 ? 14.176 0.862 -6.438 1.00 93.69 84 TRP A CA 1
ATOM 629 C C . TRP A 1 84 ? 15.685 1.031 -6.563 1.00 93.69 84 TRP A C 1
ATOM 631 O O . TRP A 1 84 ? 16.182 1.222 -7.670 1.00 93.69 84 TRP A O 1
ATOM 641 N N . PHE A 1 85 ? 16.420 0.939 -5.454 1.00 93.44 85 PHE A N 1
ATOM 642 C CA . PHE A 1 85 ? 17.875 1.071 -5.466 1.00 93.44 85 PHE A CA 1
ATOM 643 C C . PHE A 1 85 ? 18.539 -0.001 -6.344 1.00 93.44 85 PHE A C 1
ATOM 645 O O . PHE A 1 85 ? 19.403 0.320 -7.158 1.00 93.44 85 PHE A O 1
ATOM 652 N N . LEU A 1 86 ? 18.097 -1.257 -6.225 1.00 93.75 86 LEU A N 1
ATOM 653 C CA . LEU A 1 86 ? 18.589 -2.361 -7.050 1.00 93.75 86 LEU A CA 1
ATOM 654 C C . LEU A 1 86 ? 18.103 -2.256 -8.504 1.00 93.75 86 LEU A C 1
ATOM 656 O O . LEU A 1 86 ? 18.877 -2.502 -9.425 1.00 93.75 86 LEU A O 1
ATOM 660 N N . GLY A 1 87 ? 16.851 -1.844 -8.719 1.00 90.62 87 GLY A N 1
ATOM 661 C CA . GLY A 1 87 ? 16.258 -1.684 -10.049 1.00 90.62 87 GLY A CA 1
ATOM 662 C C . GLY A 1 87 ? 16.863 -0.549 -10.880 1.00 90.62 87 GLY A C 1
ATOM 663 O O . GLY A 1 87 ? 16.804 -0.600 -12.103 1.00 90.62 87 GLY A O 1
ATOM 664 N N . TYR A 1 88 ? 17.498 0.446 -10.251 1.00 89.19 88 TYR A N 1
ATOM 665 C CA . TYR A 1 88 ? 18.191 1.529 -10.961 1.00 89.19 88 TYR A CA 1
ATOM 666 C C . TYR A 1 88 ? 19.458 1.054 -11.704 1.00 89.19 88 TYR A C 1
ATOM 668 O O . TYR A 1 88 ? 20.039 1.807 -12.480 1.00 89.19 88 TYR A O 1
ATOM 676 N N . GLY A 1 89 ? 19.910 -0.186 -11.477 1.00 85.12 89 GLY A N 1
ATOM 677 C CA . GLY A 1 89 ? 21.068 -0.751 -12.174 1.00 85.12 89 GLY A CA 1
ATOM 678 C C . GLY A 1 89 ? 22.418 -0.292 -11.617 1.00 85.12 89 GLY A C 1
ATOM 679 O O . GLY A 1 89 ? 23.435 -0.410 -12.294 1.00 85.12 89 GLY A O 1
ATOM 680 N N . LEU A 1 90 ? 22.457 0.207 -10.374 1.00 84.12 90 LEU A N 1
ATOM 681 C CA . LEU A 1 90 ? 23.717 0.542 -9.687 1.00 84.12 90 LEU A CA 1
ATOM 682 C C . LEU A 1 90 ? 24.556 -0.698 -9.348 1.00 84.12 90 LEU A C 1
ATOM 684 O O . LEU A 1 90 ? 25.744 -0.583 -9.053 1.00 84.12 90 LEU A O 1
ATOM 688 N N . MET A 1 91 ? 23.936 -1.878 -9.363 1.00 88.44 91 MET A N 1
ATOM 689 C CA . MET A 1 91 ? 24.574 -3.165 -9.120 1.00 88.44 91 MET A CA 1
ATOM 690 C C . MET A 1 91 ? 24.129 -4.167 -10.187 1.00 88.44 91 MET A C 1
ATOM 692 O O . MET A 1 91 ? 22.962 -4.192 -10.571 1.00 88.44 91 MET A O 1
ATOM 696 N N . THR A 1 92 ? 25.047 -5.025 -10.636 1.00 92.12 92 THR A N 1
ATOM 697 C CA . THR A 1 92 ? 24.739 -6.151 -11.528 1.00 92.12 92 THR A CA 1
ATOM 698 C C . THR A 1 92 ? 24.094 -7.279 -10.723 1.00 92.12 92 THR A C 1
ATOM 700 O O . THR A 1 92 ? 24.792 -8.086 -10.107 1.00 92.12 92 THR A O 1
ATOM 703 N N . ILE A 1 93 ? 22.764 -7.314 -10.688 1.00 93.38 93 ILE A N 1
ATOM 704 C CA . ILE A 1 93 ? 21.964 -8.337 -10.000 1.00 93.38 93 ILE A CA 1
ATOM 705 C C . ILE A 1 93 ? 20.947 -8.891 -10.997 1.00 93.38 93 ILE A C 1
ATOM 707 O O . ILE A 1 93 ? 20.540 -8.192 -11.923 1.00 93.38 93 ILE A O 1
ATOM 711 N N . ASP A 1 94 ? 20.545 -10.147 -10.808 1.00 93.69 94 ASP A N 1
ATOM 712 C CA . ASP A 1 94 ? 19.450 -10.753 -11.561 1.00 93.69 94 ASP A CA 1
ATOM 713 C C . ASP A 1 94 ? 18.179 -9.872 -11.467 1.00 93.69 94 ASP A C 1
ATOM 715 O O . ASP A 1 94 ? 17.753 -9.550 -10.349 1.00 93.69 94 ASP A O 1
ATOM 719 N N . PRO A 1 95 ? 17.565 -9.473 -12.600 1.00 89.19 95 PRO A N 1
ATOM 720 C CA . PRO A 1 95 ? 16.394 -8.593 -12.626 1.00 89.19 95 PRO A CA 1
ATOM 721 C C . PRO A 1 95 ? 15.173 -9.163 -11.888 1.00 89.19 95 PRO A C 1
ATOM 723 O O . PRO A 1 95 ? 14.288 -8.403 -11.485 1.00 89.19 95 PRO A O 1
ATOM 726 N N . VAL A 1 96 ? 15.126 -10.473 -11.636 1.00 91.81 96 VAL A N 1
ATOM 727 C CA . VAL A 1 96 ? 14.066 -11.102 -10.838 1.00 91.81 96 VAL A CA 1
ATOM 728 C C . VAL A 1 96 ? 14.085 -10.597 -9.390 1.00 91.81 96 VAL A C 1
ATOM 730 O O . VAL A 1 96 ? 13.027 -10.408 -8.789 1.00 91.81 96 VAL A O 1
ATOM 733 N N . VAL A 1 97 ? 15.263 -10.313 -8.824 1.00 94.94 97 VAL A N 1
ATOM 734 C CA . VAL A 1 97 ? 15.413 -9.883 -7.421 1.00 94.94 97 VAL A CA 1
ATOM 735 C C . VAL A 1 97 ? 14.698 -8.554 -7.124 1.00 94.94 97 VAL A C 1
ATOM 737 O O . VAL A 1 97 ? 13.849 -8.544 -6.225 1.00 94.94 97 VAL A O 1
ATOM 740 N N . PRO A 1 98 ? 14.964 -7.434 -7.833 1.00 94.69 98 PRO A N 1
ATOM 741 C CA . PRO A 1 98 ? 14.230 -6.189 -7.608 1.00 94.69 98 PRO A CA 1
ATOM 742 C C . PRO A 1 98 ? 12.732 -6.334 -7.907 1.00 94.69 98 PRO A C 1
ATOM 744 O O . PRO A 1 98 ? 11.926 -5.738 -7.194 1.00 94.69 98 PRO A O 1
ATOM 747 N N . GLY A 1 99 ? 12.340 -7.166 -8.880 1.00 93.69 99 GLY A N 1
ATOM 748 C CA . GLY A 1 99 ? 10.932 -7.454 -9.175 1.00 93.69 99 GLY A CA 1
ATOM 749 C C . GLY A 1 99 ? 10.194 -8.117 -8.005 1.00 93.69 99 GLY A C 1
ATOM 750 O O . GLY A 1 99 ? 9.111 -7.672 -7.621 1.00 93.69 99 GLY A O 1
ATOM 751 N N . VAL A 1 100 ? 10.797 -9.132 -7.378 1.00 95.94 100 VAL A N 1
ATOM 752 C CA . VAL A 1 100 ? 10.236 -9.810 -6.194 1.00 95.94 100 VAL A CA 1
ATOM 753 C C . VAL A 1 100 ? 10.168 -8.869 -4.990 1.00 95.94 100 VAL A C 1
ATOM 755 O O . VAL A 1 100 ? 9.156 -8.843 -4.288 1.00 95.94 100 VAL A O 1
ATOM 758 N N . LEU A 1 101 ? 11.211 -8.066 -4.756 1.00 97.12 101 LEU A N 1
ATOM 759 C CA . LEU A 1 101 ? 11.218 -7.072 -3.677 1.00 97.12 101 LEU A CA 1
ATOM 760 C C . LEU A 1 101 ? 10.139 -6.005 -3.881 1.00 97.12 101 LEU A C 1
ATOM 762 O O . LEU A 1 101 ? 9.456 -5.638 -2.924 1.00 97.12 101 LEU A O 1
ATOM 766 N N . LEU A 1 102 ? 9.949 -5.546 -5.121 1.00 96.50 102 LEU A N 1
ATOM 767 C CA . LEU A 1 102 ? 8.903 -4.594 -5.478 1.00 96.50 102 LEU A CA 1
ATOM 768 C C . LEU A 1 102 ? 7.514 -5.196 -5.241 1.00 96.50 102 LEU A C 1
ATOM 770 O O . LEU A 1 102 ? 6.684 -4.564 -4.591 1.00 96.50 102 LEU A O 1
ATOM 774 N N . LEU A 1 103 ? 7.280 -6.439 -5.677 1.00 96.62 103 LEU A N 1
ATOM 775 C CA . LEU A 1 103 ? 6.023 -7.151 -5.440 1.00 96.62 103 LEU A CA 1
ATOM 776 C C . LEU A 1 103 ? 5.716 -7.289 -3.943 1.00 96.62 103 LEU A C 1
ATOM 778 O O . LEU A 1 103 ? 4.597 -7.007 -3.504 1.00 96.62 103 LEU A O 1
ATOM 782 N N . ALA A 1 104 ? 6.706 -7.705 -3.150 1.00 97.38 104 ALA A N 1
ATOM 783 C CA . ALA A 1 104 ? 6.569 -7.846 -1.704 1.00 97.38 104 ALA A CA 1
ATOM 784 C C . ALA A 1 104 ? 6.297 -6.492 -1.032 1.00 97.38 104 ALA A C 1
ATOM 786 O O . ALA A 1 104 ? 5.391 -6.383 -0.203 1.00 97.38 104 ALA A O 1
ATOM 787 N N . GLY A 1 105 ? 7.030 -5.448 -1.430 1.00 97.62 105 GLY A N 1
ATOM 788 C CA . GLY A 1 105 ? 6.848 -4.082 -0.950 1.00 97.62 105 GLY A CA 1
ATOM 789 C C . GLY A 1 105 ? 5.451 -3.534 -1.250 1.00 97.62 105 GLY A C 1
ATOM 790 O O . GLY A 1 105 ? 4.792 -3.035 -0.342 1.00 97.62 105 GLY A O 1
ATOM 791 N N . LEU A 1 106 ? 4.957 -3.688 -2.484 1.00 97.19 106 LEU A N 1
ATOM 792 C CA . LEU A 1 106 ? 3.608 -3.265 -2.886 1.00 97.19 106 LEU A CA 1
ATOM 793 C C . LEU A 1 106 ? 2.509 -4.073 -2.183 1.00 97.19 106 LEU A C 1
ATOM 795 O O . LEU A 1 106 ? 1.485 -3.515 -1.793 1.00 97.19 106 LEU A O 1
ATOM 799 N N . SER A 1 107 ? 2.728 -5.369 -1.963 1.00 96.56 107 SER A N 1
ATOM 800 C CA . SER A 1 107 ? 1.786 -6.217 -1.223 1.00 96.56 107 SER A CA 1
ATOM 801 C C . SER A 1 107 ? 1.675 -5.784 0.241 1.00 96.56 107 SER A C 1
ATOM 803 O O . SER A 1 107 ? 0.570 -5.635 0.762 1.00 96.56 107 SER A O 1
ATOM 805 N N . LEU A 1 108 ? 2.804 -5.509 0.904 1.00 97.25 108 LEU A N 1
ATOM 806 C CA . LEU A 1 108 ? 2.806 -4.958 2.263 1.00 97.25 108 LEU A CA 1
ATOM 807 C C . LEU A 1 108 ? 2.208 -3.553 2.311 1.00 97.25 108 LEU A C 1
ATOM 809 O O . LEU A 1 108 ? 1.498 -3.230 3.259 1.00 97.25 108 LEU A O 1
ATOM 813 N N . LEU A 1 109 ? 2.440 -2.733 1.286 1.00 97.38 109 LEU A N 1
ATOM 814 C CA . LEU A 1 109 ? 1.809 -1.424 1.167 1.00 97.38 109 LEU A CA 1
ATOM 815 C C . LEU A 1 109 ? 0.283 -1.547 1.099 1.00 97.38 109 LEU A C 1
ATOM 817 O O . LEU A 1 109 ? -0.425 -0.801 1.768 1.00 97.38 109 LEU A O 1
ATOM 821 N N . LEU A 1 110 ? -0.237 -2.522 0.351 1.00 95.88 110 LEU A N 1
ATOM 822 C CA . LEU A 1 110 ? -1.673 -2.777 0.283 1.00 95.88 110 LEU A CA 1
ATOM 823 C C . LEU A 1 110 ? -2.239 -3.232 1.636 1.00 95.88 110 LEU A C 1
ATOM 825 O O . LEU A 1 110 ? -3.302 -2.764 2.042 1.00 95.88 110 LEU A O 1
ATOM 829 N N . VAL A 1 111 ? -1.516 -4.088 2.367 1.00 95.06 111 VAL A N 1
ATOM 830 C CA . VAL A 1 111 ? -1.872 -4.475 3.746 1.00 95.06 111 VAL A CA 1
ATOM 831 C C . VAL A 1 111 ? -1.852 -3.261 4.679 1.00 95.06 111 VAL A C 1
ATOM 833 O O . VAL A 1 111 ? -2.749 -3.113 5.511 1.00 95.06 111 VAL A O 1
ATOM 836 N N . ALA A 1 112 ? -0.875 -2.364 4.522 1.00 95.81 112 ALA A N 1
ATOM 837 C CA . ALA A 1 112 ? -0.801 -1.112 5.264 1.00 95.81 112 ALA A CA 1
ATOM 838 C C . ALA A 1 112 ? -2.022 -0.230 4.994 1.00 95.81 112 ALA A C 1
ATOM 840 O O . ALA A 1 112 ? -2.702 0.179 5.935 1.00 95.81 112 ALA A O 1
ATOM 841 N N . VAL A 1 113 ? -2.351 0.004 3.720 1.00 95.12 113 VAL A N 1
ATOM 842 C CA . VAL A 1 113 ? -3.548 0.753 3.321 1.00 95.12 113 VAL A CA 1
ATOM 843 C C . VAL A 1 113 ? -4.788 0.104 3.926 1.00 95.12 113 VAL A C 1
ATOM 845 O O . VAL A 1 113 ? -5.545 0.797 4.595 1.00 95.12 113 VAL A O 1
ATOM 848 N N . ALA A 1 114 ? -4.986 -1.209 3.781 1.00 92.50 114 ALA A N 1
ATOM 849 C CA . ALA A 1 114 ? -6.154 -1.914 4.314 1.00 92.50 114 ALA A CA 1
ATOM 850 C C . ALA A 1 114 ? -6.301 -1.753 5.838 1.00 92.50 114 ALA A C 1
ATOM 852 O O . ALA A 1 114 ? -7.365 -1.379 6.332 1.00 92.50 114 ALA A O 1
ATOM 853 N N . GLY A 1 115 ? -5.220 -1.984 6.589 1.00 92.31 115 GLY A N 1
ATOM 854 C CA . GLY A 1 115 ? -5.239 -1.904 8.050 1.00 92.31 115 GLY A CA 1
ATOM 855 C C . GLY A 1 115 ? -5.492 -0.487 8.567 1.00 92.31 115 GLY A C 1
ATOM 856 O O . GLY A 1 115 ? -6.240 -0.299 9.526 1.00 92.31 115 GLY A O 1
ATOM 857 N N . LEU A 1 116 ? -4.913 0.523 7.912 1.00 92.12 116 LEU A N 1
ATOM 858 C CA . LEU A 1 116 ? -5.065 1.926 8.306 1.00 92.12 116 LEU A CA 1
ATOM 859 C C . LEU A 1 116 ? -6.395 2.540 7.826 1.00 92.12 116 LEU A C 1
ATOM 861 O O . LEU A 1 116 ? -6.964 3.387 8.518 1.00 92.12 116 LEU A O 1
ATOM 865 N N . THR A 1 117 ? -6.921 2.109 6.675 1.00 90.94 117 THR A N 1
ATOM 866 C CA . THR A 1 117 ? -8.195 2.603 6.116 1.00 90.94 117 THR A CA 1
ATOM 867 C C . THR A 1 117 ? -9.421 2.088 6.857 1.00 90.94 117 THR A C 1
ATOM 869 O O . THR A 1 117 ? -10.423 2.802 6.914 1.00 90.94 117 THR A O 1
ATOM 872 N N . ALA A 1 118 ? -9.346 0.922 7.506 1.00 87.44 118 ALA A N 1
ATOM 873 C CA . ALA A 1 118 ? -10.446 0.369 8.301 1.00 87.44 118 ALA A CA 1
ATOM 874 C C . ALA A 1 118 ? -11.002 1.365 9.348 1.00 87.44 118 ALA A C 1
ATOM 876 O O . ALA A 1 118 ? -12.202 1.386 9.624 1.00 87.44 118 ALA A O 1
ATOM 877 N N . PHE A 1 119 ? -10.157 2.254 9.887 1.00 81.44 119 PHE A N 1
ATOM 878 C CA . PHE A 1 119 ? -10.578 3.311 10.817 1.00 81.44 119 PHE A CA 1
ATOM 879 C C . PHE A 1 119 ? -11.237 4.504 10.123 1.00 81.44 119 PHE A C 1
ATOM 881 O O . PHE A 1 119 ? -12.149 5.118 10.675 1.00 81.44 119 PHE A O 1
ATOM 888 N N . GLN A 1 120 ? -10.779 4.830 8.917 1.00 86.56 120 GLN A N 1
ATOM 889 C CA . GLN A 1 120 ? -11.215 5.997 8.150 1.00 86.56 120 GLN A CA 1
ATOM 890 C C . GLN A 1 120 ? -12.565 5.769 7.463 1.00 86.56 120 GLN A C 1
ATOM 892 O O . GLN A 1 120 ? -13.337 6.714 7.295 1.00 86.56 120 GLN A O 1
ATOM 897 N N . ALA A 1 121 ? -12.888 4.511 7.146 1.00 86.19 121 ALA A N 1
ATOM 898 C CA . ALA A 1 121 ? -14.112 4.131 6.443 1.00 86.19 121 ALA A CA 1
ATOM 899 C C . ALA A 1 121 ? -15.401 4.547 7.177 1.00 86.19 121 ALA A C 1
ATOM 901 O O . ALA A 1 121 ? -16.453 4.658 6.555 1.00 86.19 121 ALA A O 1
ATOM 902 N N . ARG A 1 122 ? -15.331 4.815 8.489 1.00 83.75 122 ARG A N 1
ATOM 903 C CA . ARG A 1 122 ? -16.477 5.285 9.283 1.00 83.75 122 ARG A CA 1
ATOM 904 C C . ARG A 1 122 ? -16.886 6.723 8.969 1.00 83.75 122 ARG A C 1
ATOM 906 O O . ARG A 1 122 ? -18.022 7.088 9.248 1.00 83.75 122 ARG A O 1
ATOM 913 N N . THR A 1 123 ? -15.967 7.542 8.460 1.00 85.19 123 THR A N 1
ATOM 914 C CA . THR A 1 123 ? -16.201 8.977 8.238 1.00 85.19 123 THR A CA 1
ATOM 915 C C . THR A 1 123 ? -16.462 9.295 6.769 1.00 85.19 123 THR A C 1
ATOM 917 O O . THR A 1 123 ? -17.347 10.091 6.480 1.00 85.19 123 THR A O 1
ATOM 920 N N . ASP A 1 124 ? -15.712 8.681 5.847 1.00 87.44 124 ASP A N 1
ATOM 921 C CA . ASP A 1 124 ? -15.833 8.928 4.402 1.00 87.44 124 ASP A CA 1
ATOM 922 C C . ASP A 1 124 ? -15.654 7.615 3.604 1.00 87.44 124 ASP A C 1
ATOM 924 O O . ASP A 1 124 ? -14.592 7.364 3.025 1.00 87.44 124 ASP A O 1
ATOM 928 N N . PRO A 1 125 ? -16.667 6.725 3.601 1.00 88.69 125 PRO A N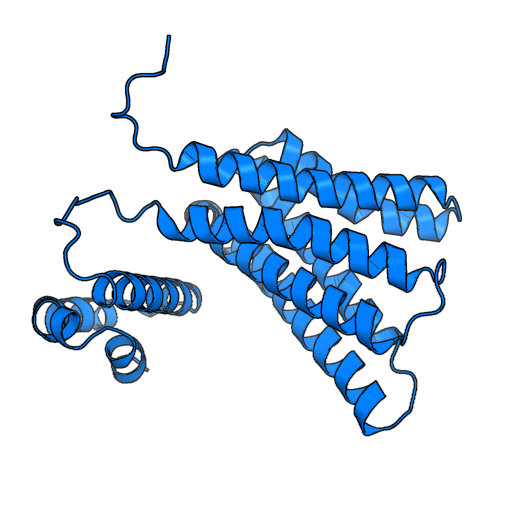 1
ATOM 929 C CA . PRO A 1 125 ? -16.520 5.360 3.102 1.00 88.69 125 PRO A CA 1
ATOM 930 C C . PRO A 1 125 ? -16.128 5.314 1.624 1.00 88.69 125 PRO A C 1
ATOM 932 O O . PRO A 1 125 ? -15.292 4.499 1.248 1.00 88.69 125 PRO A O 1
ATOM 935 N N . HIS A 1 126 ? -16.684 6.188 0.782 1.00 92.50 126 HIS A N 1
ATOM 936 C CA . HIS A 1 126 ? -16.437 6.156 -0.661 1.00 92.50 126 HIS A CA 1
ATOM 937 C C . HIS A 1 126 ? -14.983 6.477 -1.011 1.00 92.50 126 HIS A C 1
ATOM 939 O O . HIS A 1 126 ? -14.363 5.754 -1.793 1.00 92.50 126 HIS A O 1
ATOM 945 N N . VAL A 1 127 ? -14.413 7.528 -0.413 1.00 90.81 127 VAL A N 1
ATOM 946 C CA . VAL A 1 127 ? -13.024 7.913 -0.700 1.00 90.81 127 VAL A CA 1
ATOM 947 C C . VAL A 1 127 ? -12.053 6.917 -0.066 1.00 90.81 127 VAL A C 1
ATOM 949 O O . VAL A 1 127 ? -11.044 6.572 -0.678 1.00 90.81 127 VAL A O 1
ATOM 952 N N . THR A 1 128 ? -12.376 6.377 1.113 1.00 90.88 128 THR A N 1
ATOM 953 C CA . THR A 1 128 ? -11.596 5.295 1.726 1.00 90.88 128 THR A CA 1
ATOM 954 C C . THR A 1 128 ? -11.597 4.024 0.867 1.00 90.88 128 THR A C 1
ATOM 956 O O . THR A 1 128 ? -10.544 3.418 0.675 1.00 90.88 128 THR A O 1
ATOM 959 N N . TRP A 1 129 ? -12.742 3.652 0.285 1.00 89.31 129 TRP A N 1
ATOM 960 C CA . TRP A 1 129 ? -12.835 2.548 -0.673 1.00 89.31 129 TRP A CA 1
ATOM 961 C C . TRP A 1 129 ? -11.971 2.793 -1.904 1.00 89.31 129 TRP A C 1
ATOM 963 O O . TRP A 1 129 ? -11.228 1.901 -2.301 1.00 89.31 129 TRP A O 1
ATOM 973 N N . ALA A 1 130 ? -12.022 3.993 -2.483 1.00 93.69 130 ALA A N 1
ATOM 974 C CA . ALA A 1 130 ? -11.190 4.340 -3.631 1.00 93.69 130 ALA A CA 1
ATOM 975 C C . ALA A 1 130 ? -9.691 4.262 -3.290 1.00 93.69 130 ALA A C 1
ATOM 977 O O . ALA A 1 130 ? -8.917 3.674 -4.044 1.00 93.69 130 ALA A O 1
ATOM 978 N N . ALA A 1 131 ? -9.294 4.774 -2.121 1.00 93.19 131 ALA A N 1
ATOM 979 C CA . ALA A 1 131 ? -7.916 4.738 -1.639 1.00 93.19 131 ALA A CA 1
ATOM 980 C C . ALA A 1 131 ? -7.363 3.313 -1.463 1.00 93.19 131 ALA A C 1
ATOM 982 O O . ALA A 1 131 ? -6.157 3.125 -1.577 1.00 93.19 131 ALA A O 1
ATOM 983 N N . PHE A 1 132 ? -8.219 2.316 -1.219 1.00 94.44 132 PHE A N 1
ATOM 984 C CA . PHE A 1 132 ? -7.836 0.901 -1.149 1.00 94.44 132 PHE A CA 1
ATOM 985 C C . PHE A 1 132 ? -7.977 0.158 -2.488 1.00 94.44 132 PHE A C 1
ATOM 987 O O . PHE A 1 132 ? -7.095 -0.610 -2.870 1.00 94.44 132 PHE A O 1
ATOM 994 N N . ALA A 1 133 ? -9.063 0.390 -3.225 1.00 93.81 133 ALA A N 1
ATOM 995 C CA . ALA A 1 133 ? -9.353 -0.312 -4.471 1.00 93.81 133 ALA A CA 1
ATOM 996 C C . ALA A 1 133 ? -8.348 0.037 -5.574 1.00 93.81 133 ALA A C 1
ATOM 998 O O . ALA A 1 133 ? -7.887 -0.850 -6.286 1.00 93.81 133 ALA A O 1
ATOM 999 N N . VAL A 1 134 ? -7.966 1.312 -5.688 1.00 96.50 134 VAL A N 1
ATOM 1000 C CA . VAL A 1 134 ? -6.988 1.771 -6.681 1.00 96.50 134 VAL A CA 1
ATOM 1001 C C . VAL A 1 134 ? -5.636 1.051 -6.530 1.00 96.50 134 VAL A C 1
ATOM 1003 O O . VAL A 1 134 ? -5.211 0.419 -7.497 1.00 96.50 134 VAL A O 1
ATOM 1006 N N . PRO A 1 135 ? -4.964 1.035 -5.362 1.00 96.00 135 PRO A N 1
ATOM 1007 C CA . PRO A 1 135 ? -3.698 0.318 -5.234 1.00 96.00 135 PRO A CA 1
ATOM 1008 C C . PRO A 1 135 ? -3.856 -1.204 -5.337 1.00 96.00 135 PRO A C 1
ATOM 1010 O O . PRO A 1 135 ? -2.937 -1.860 -5.823 1.00 96.00 135 PRO A O 1
ATOM 1013 N N . ALA A 1 136 ? -5.006 -1.776 -4.958 1.00 95.44 136 ALA A N 1
ATOM 1014 C CA . ALA A 1 136 ? -5.282 -3.197 -5.180 1.00 95.44 136 ALA A CA 1
ATOM 1015 C C . ALA A 1 136 ? -5.314 -3.543 -6.678 1.00 95.44 136 ALA A C 1
ATOM 1017 O O . ALA A 1 136 ? -4.677 -4.505 -7.103 1.00 95.44 136 ALA A O 1
ATOM 1018 N N . ILE A 1 137 ? -6.005 -2.732 -7.487 1.00 97.25 137 ILE A N 1
ATOM 1019 C CA . ILE A 1 137 ? -6.021 -2.868 -8.951 1.00 97.25 137 ILE A CA 1
ATOM 1020 C C . ILE A 1 137 ? -4.603 -2.702 -9.502 1.00 97.25 137 ILE A C 1
ATOM 1022 O O . ILE A 1 137 ? -4.169 -3.520 -10.309 1.00 97.25 137 ILE A O 1
ATOM 1026 N N . GLY A 1 138 ? -3.858 -1.701 -9.025 1.00 97.38 138 GLY A N 1
ATOM 1027 C CA . GLY A 1 138 ? -2.463 -1.491 -9.410 1.00 97.38 138 GLY A CA 1
ATOM 1028 C C . GLY A 1 138 ? -1.579 -2.711 -9.146 1.00 97.38 138 GLY A C 1
ATOM 1029 O O . GLY A 1 138 ? -0.825 -3.122 -10.024 1.00 97.38 138 GLY A O 1
ATOM 1030 N N . LEU A 1 139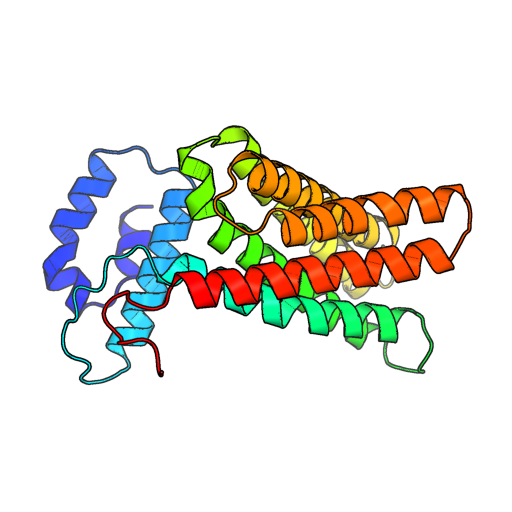 ? -1.723 -3.350 -7.982 1.00 97.50 139 LEU A N 1
ATOM 1031 C CA . LEU A 1 139 ? -0.997 -4.576 -7.647 1.00 97.50 139 LEU A CA 1
ATOM 1032 C C . LEU A 1 139 ? -1.363 -5.738 -8.581 1.00 97.50 139 LEU A C 1
ATOM 1034 O O . LEU A 1 139 ? -0.477 -6.458 -9.031 1.00 97.50 139 LEU A O 1
ATOM 1038 N N . VAL A 1 140 ? -2.646 -5.915 -8.904 1.00 97.38 140 VAL A N 1
ATOM 1039 C CA . VAL A 1 140 ? -3.084 -6.954 -9.852 1.00 97.38 140 VAL A CA 1
ATOM 1040 C C . VAL A 1 140 ? -2.493 -6.707 -11.239 1.00 97.38 140 VAL A C 1
ATOM 1042 O O . VAL A 1 140 ? -1.932 -7.623 -11.832 1.00 97.38 140 VAL A O 1
ATOM 1045 N N . VAL A 1 141 ? -2.561 -5.470 -11.735 1.00 97.94 141 VAL A N 1
ATOM 1046 C CA . VAL A 1 141 ? -1.982 -5.076 -13.029 1.00 97.94 141 VAL A CA 1
ATOM 1047 C C . VAL A 1 141 ? -0.467 -5.312 -13.045 1.00 97.94 141 VAL A C 1
ATOM 1049 O O . VAL A 1 141 ? 0.047 -5.882 -14.005 1.00 97.94 141 VAL A O 1
ATOM 1052 N N . PHE A 1 142 ? 0.231 -4.970 -11.958 1.00 97.50 142 PHE A N 1
ATOM 1053 C CA . PHE A 1 142 ? 1.658 -5.247 -11.788 1.00 97.50 142 PHE A CA 1
ATOM 1054 C C . PHE A 1 142 ? 1.967 -6.748 -11.877 1.00 97.50 142 PHE A C 1
ATOM 1056 O O . PHE A 1 142 ? 2.867 -7.147 -12.611 1.00 97.50 142 PHE A O 1
ATOM 1063 N N . VAL A 1 143 ? 1.211 -7.589 -11.159 1.00 97.19 143 VAL A N 1
ATOM 1064 C CA . VAL A 1 143 ? 1.396 -9.050 -11.169 1.00 97.19 143 VAL A CA 1
ATOM 1065 C C . VAL A 1 143 ? 1.160 -9.626 -12.561 1.00 97.19 143 VAL A C 1
ATOM 1067 O O . VAL A 1 143 ? 1.926 -10.485 -12.988 1.00 97.19 143 VAL A O 1
ATOM 1070 N N . ILE A 1 144 ? 0.138 -9.151 -13.279 1.00 97.62 144 ILE A N 1
ATOM 1071 C CA . ILE A 1 144 ? -0.132 -9.584 -14.655 1.00 97.62 144 ILE A CA 1
ATOM 1072 C C . ILE A 1 144 ? 1.038 -9.208 -15.570 1.00 97.62 144 ILE A C 1
ATOM 1074 O O . ILE A 1 144 ? 1.497 -10.066 -16.317 1.00 97.62 144 ILE A O 1
ATOM 1078 N N . GLY A 1 145 ? 1.552 -7.975 -15.484 1.00 96.94 145 GLY A N 1
ATOM 1079 C CA . GLY A 1 145 ? 2.723 -7.535 -16.253 1.00 96.94 145 GLY A CA 1
ATOM 1080 C C . GLY A 1 145 ? 3.958 -8.386 -15.975 1.00 96.94 145 GLY A C 1
ATOM 1081 O O . GLY A 1 145 ? 4.533 -8.960 -16.896 1.00 96.94 145 GLY A O 1
ATOM 1082 N N . ALA A 1 146 ? 4.299 -8.565 -14.699 1.00 94.56 146 ALA A N 1
ATOM 1083 C CA . ALA A 1 146 ? 5.443 -9.375 -14.294 1.00 94.56 146 ALA A CA 1
ATOM 1084 C C . ALA A 1 146 ? 5.307 -10.846 -14.730 1.00 94.56 146 ALA A C 1
ATOM 1086 O O . ALA A 1 146 ? 6.261 -11.440 -15.230 1.00 94.56 146 ALA A O 1
ATOM 1087 N N . ALA A 1 147 ? 4.122 -11.442 -14.572 1.00 95.25 147 ALA A N 1
ATOM 1088 C CA . ALA A 1 147 ? 3.868 -12.818 -14.991 1.00 95.25 147 ALA A CA 1
ATOM 1089 C C . ALA A 1 147 ? 3.922 -12.973 -16.517 1.00 95.25 147 ALA A C 1
ATOM 1091 O O . ALA A 1 147 ? 4.474 -13.959 -17.002 1.00 95.25 147 ALA A O 1
ATOM 1092 N N . ALA A 1 148 ? 3.391 -12.007 -17.273 1.00 96.56 148 ALA A N 1
ATOM 1093 C CA . ALA A 1 148 ? 3.443 -12.015 -18.730 1.00 96.56 148 ALA A CA 1
ATOM 1094 C C . ALA A 1 148 ? 4.892 -11.998 -19.233 1.00 96.56 148 ALA A C 1
ATOM 1096 O O . ALA A 1 148 ? 5.232 -12.829 -20.076 1.00 96.56 148 ALA A O 1
ATOM 1097 N N . THR A 1 149 ? 5.761 -11.163 -18.648 1.00 94.69 149 THR A N 1
ATOM 1098 C CA . THR A 1 149 ? 7.200 -11.159 -18.957 1.00 94.69 149 THR A CA 1
ATOM 1099 C C . THR A 1 149 ? 7.842 -12.525 -18.724 1.00 94.69 149 THR A C 1
ATOM 1101 O O . THR A 1 149 ? 8.566 -13.024 -19.579 1.00 94.69 149 THR A O 1
ATOM 1104 N N . VAL A 1 150 ? 7.543 -13.176 -17.595 1.00 93.62 150 VAL A N 1
ATOM 1105 C CA . VAL A 1 150 ? 8.117 -14.494 -17.266 1.00 93.62 150 VAL A CA 1
ATOM 1106 C C . VAL A 1 150 ? 7.620 -15.598 -18.206 1.00 93.62 150 VAL A C 1
ATOM 1108 O O . VAL A 1 150 ? 8.389 -16.483 -18.569 1.00 93.62 150 VAL A O 1
ATOM 1111 N N . VAL A 1 151 ? 6.340 -15.577 -18.584 1.00 96.75 151 VAL A N 1
ATOM 1112 C CA . VAL A 1 151 ? 5.715 -16.650 -19.378 1.00 96.75 151 VAL A CA 1
ATOM 1113 C C . VAL A 1 151 ? 6.061 -16.551 -20.861 1.00 96.75 151 VAL A C 1
ATOM 1115 O O . VAL A 1 151 ? 6.272 -17.574 -21.507 1.00 96.75 151 VAL A O 1
ATOM 1118 N N . THR A 1 152 ? 6.078 -15.339 -21.409 1.00 97.12 152 THR A N 1
ATOM 1119 C CA . THR A 1 152 ? 6.263 -15.108 -22.851 1.00 97.12 152 THR A CA 1
ATOM 1120 C C . THR A 1 152 ? 7.720 -14.841 -23.225 1.00 97.12 152 THR A C 1
ATOM 1122 O O . THR A 1 152 ? 8.116 -15.129 -24.350 1.00 97.12 152 THR A O 1
ATOM 1125 N N . GLY A 1 153 ? 8.517 -14.308 -22.291 1.00 94.31 153 GLY A N 1
ATOM 1126 C CA . GLY A 1 153 ? 9.843 -13.756 -22.563 1.00 94.31 153 GLY A CA 1
ATOM 1127 C C . GLY A 1 153 ? 9.829 -12.340 -23.154 1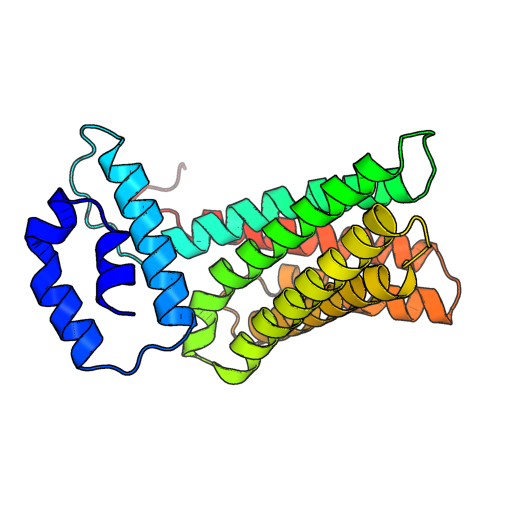.00 94.31 153 GLY A C 1
ATOM 1128 O O . GLY A 1 153 ? 10.901 -11.754 -23.296 1.00 94.31 153 GLY A O 1
ATOM 1129 N N . ASP A 1 154 ? 8.655 -11.782 -23.465 1.00 95.50 154 ASP A N 1
ATOM 1130 C CA . ASP A 1 154 ? 8.512 -10.424 -23.994 1.00 95.50 154 ASP A CA 1
ATOM 1131 C C . ASP A 1 154 ? 8.529 -9.374 -22.870 1.00 95.50 154 ASP A C 1
ATOM 1133 O O . ASP A 1 154 ? 8.158 -9.633 -21.721 1.00 95.50 154 ASP A O 1
ATOM 1137 N N . ASP A 1 155 ? 8.945 -8.150 -23.194 1.00 93.38 155 ASP A N 1
ATOM 1138 C CA . ASP A 1 155 ? 8.989 -7.057 -22.224 1.00 93.38 155 ASP A CA 1
ATOM 1139 C C . ASP A 1 155 ? 7.611 -6.389 -22.046 1.00 93.38 155 ASP A C 1
ATOM 1141 O O . ASP A 1 155 ? 7.166 -5.597 -22.875 1.00 93.38 155 ASP A O 1
ATOM 1145 N N . TYR A 1 156 ? 6.938 -6.684 -20.927 1.00 95.69 156 TYR A N 1
ATOM 1146 C CA . TYR A 1 156 ? 5.693 -6.037 -20.484 1.00 95.69 156 TYR A CA 1
ATOM 1147 C C . TYR A 1 156 ? 5.937 -4.911 -19.463 1.00 95.69 156 TYR A C 1
ATOM 1149 O O . TYR A 1 156 ? 5.146 -4.701 -18.529 1.00 95.69 156 TYR A O 1
ATOM 1157 N N . TRP A 1 157 ? 7.031 -4.163 -19.624 1.00 94.06 157 TRP A N 1
ATOM 1158 C CA . TRP A 1 157 ? 7.379 -3.015 -18.787 1.00 94.06 157 TRP A CA 1
ATOM 1159 C C . TRP A 1 157 ? 6.230 -2.015 -18.615 1.00 94.06 157 TRP A C 1
ATOM 1161 O O . TRP A 1 157 ? 5.960 -1.583 -17.494 1.00 94.06 157 TRP A O 1
ATOM 1171 N N . GLU A 1 158 ? 5.509 -1.684 -19.689 1.00 96.12 158 GLU A N 1
ATOM 1172 C CA . GLU A 1 158 ? 4.406 -0.714 -19.650 1.00 96.12 158 GLU A CA 1
ATOM 1173 C C . GLU A 1 158 ? 3.296 -1.137 -18.683 1.00 96.12 158 GLU A C 1
ATOM 1175 O O . GLU A 1 158 ? 2.826 -0.329 -17.879 1.00 96.12 158 GLU A O 1
ATOM 1180 N N . LEU A 1 159 ? 2.912 -2.417 -18.709 1.00 96.38 159 LEU A N 1
ATOM 1181 C CA . LEU A 1 159 ? 1.869 -2.952 -17.836 1.00 96.38 159 LEU A CA 1
ATOM 1182 C C . LEU A 1 159 ? 2.344 -2.989 -16.378 1.00 96.38 159 LEU A C 1
ATOM 1184 O O . LEU A 1 159 ? 1.613 -2.613 -15.463 1.00 96.38 159 LEU A O 1
ATOM 1188 N N . THR A 1 160 ? 3.605 -3.364 -16.167 1.00 96.25 160 THR A N 1
ATOM 1189 C CA . THR A 1 160 ? 4.239 -3.374 -14.845 1.00 96.25 160 THR A CA 1
ATOM 1190 C C . THR A 1 160 ? 4.301 -1.961 -14.253 1.00 96.25 160 THR A C 1
ATOM 1192 O O . THR A 1 160 ? 3.879 -1.740 -13.114 1.00 96.25 160 THR A O 1
ATOM 1195 N N . MET A 1 161 ? 4.743 -0.972 -15.034 1.00 95.25 161 MET A N 1
ATOM 1196 C CA . MET A 1 161 ? 4.777 0.435 -14.629 1.00 95.25 161 MET A CA 1
ATOM 1197 C C . MET A 1 161 ? 3.387 1.010 -14.395 1.00 95.25 161 MET A C 1
ATOM 1199 O O . MET A 1 161 ? 3.194 1.725 -13.412 1.00 95.25 161 MET A O 1
ATOM 1203 N N . LEU A 1 162 ? 2.404 0.675 -15.233 1.00 96.94 162 LEU A N 1
ATOM 1204 C CA . LEU A 1 162 ? 1.015 1.079 -15.022 1.00 96.94 162 LEU A CA 1
ATOM 1205 C C . LEU A 1 162 ? 0.505 0.596 -13.659 1.00 96.94 162 LEU A C 1
ATOM 1207 O O . LEU A 1 162 ? -0.137 1.361 -12.935 1.00 96.94 162 LEU A O 1
ATOM 1211 N N . GLY A 1 163 ? 0.842 -0.636 -13.272 1.00 97.19 163 GLY A N 1
ATOM 1212 C CA . GLY A 1 163 ? 0.536 -1.171 -11.948 1.00 97.19 163 GLY A CA 1
ATOM 1213 C C . GLY A 1 163 ? 1.163 -0.357 -10.810 1.00 97.19 163 GLY A C 1
ATOM 1214 O O . GLY A 1 163 ? 0.459 0.046 -9.878 1.00 97.19 163 GLY A O 1
ATOM 1215 N N . VAL A 1 164 ? 2.458 -0.031 -10.914 1.00 96.38 164 VAL A N 1
ATOM 1216 C CA . VAL A 1 164 ? 3.172 0.809 -9.928 1.00 96.38 164 VAL A CA 1
ATOM 1217 C C . VAL A 1 164 ? 2.548 2.203 -9.828 1.00 96.38 164 VAL A C 1
ATOM 1219 O O . VAL A 1 164 ? 2.235 2.656 -8.727 1.00 96.38 164 VAL A O 1
ATOM 1222 N N . LEU A 1 165 ? 2.321 2.875 -10.961 1.00 96.06 165 LEU A N 1
ATOM 1223 C CA . LEU A 1 165 ? 1.733 4.217 -11.010 1.00 96.06 165 LEU A CA 1
ATOM 1224 C C . LEU A 1 165 ? 0.331 4.237 -10.400 1.00 96.06 165 LEU A C 1
ATOM 1226 O O . LEU A 1 165 ? 0.009 5.133 -9.620 1.00 96.06 165 LEU A O 1
ATOM 1230 N N . THR A 1 166 ? -0.478 3.218 -10.684 1.00 97.06 166 THR A N 1
ATOM 1231 C CA . THR A 1 166 ? -1.803 3.061 -10.076 1.00 97.06 166 THR A CA 1
ATOM 1232 C C . THR A 1 166 ? -1.687 2.902 -8.552 1.00 97.06 166 THR A C 1
ATOM 1234 O O . THR A 1 166 ? -2.426 3.542 -7.805 1.00 97.06 166 THR A O 1
ATOM 1237 N N . GLY A 1 167 ? -0.702 2.139 -8.062 1.00 96.12 167 GLY A N 1
ATOM 1238 C CA . GLY A 1 167 ? -0.379 2.042 -6.632 1.00 96.12 167 GLY A CA 1
ATOM 1239 C C . GLY A 1 167 ? -0.006 3.383 -5.983 1.00 96.12 167 GLY A C 1
ATOM 1240 O O . GLY A 1 167 ? -0.471 3.702 -4.882 1.00 96.12 167 GLY A O 1
ATOM 1241 N N . VAL A 1 168 ? 0.783 4.204 -6.680 1.00 96.25 168 VAL A N 1
ATOM 1242 C CA . VAL A 1 168 ? 1.177 5.551 -6.231 1.00 96.25 168 VAL A CA 1
ATOM 1243 C C . VAL A 1 168 ? -0.030 6.493 -6.169 1.00 96.25 168 VAL A C 1
ATOM 1245 O O . VAL A 1 168 ? -0.224 7.175 -5.162 1.00 96.25 168 VAL A O 1
ATOM 1248 N N . VAL A 1 169 ? -0.901 6.484 -7.183 1.00 96.50 169 VAL A N 1
ATOM 1249 C CA . VAL A 1 169 ? -2.158 7.260 -7.179 1.00 96.50 169 VAL A CA 1
ATOM 1250 C C . VAL A 1 169 ? -3.055 6.842 -6.011 1.00 96.50 169 VAL A C 1
ATOM 1252 O O . VAL A 1 169 ? -3.588 7.693 -5.297 1.00 96.50 169 VAL A O 1
ATOM 1255 N N . GLY A 1 170 ? -3.168 5.539 -5.756 1.00 96.19 170 GLY A N 1
ATOM 1256 C CA . GLY A 1 170 ? -3.864 4.995 -4.591 1.00 96.19 170 GLY A CA 1
ATOM 1257 C C . GLY A 1 170 ? -3.339 5.535 -3.260 1.00 96.19 170 GLY A C 1
ATOM 1258 O O . GLY A 1 170 ? -4.107 5.964 -2.397 1.00 96.19 170 GLY A O 1
ATOM 1259 N N . SER A 1 171 ? -2.015 5.592 -3.124 1.00 96.50 171 SER A N 1
ATOM 1260 C CA . SER A 1 171 ? -1.339 6.141 -1.944 1.00 96.50 171 SER A CA 1
ATOM 1261 C C . SER A 1 171 ? -1.595 7.643 -1.766 1.00 96.50 171 SER A C 1
ATOM 1263 O O . SER A 1 171 ? -1.764 8.107 -0.638 1.00 96.50 171 SER A O 1
ATOM 1265 N N . ALA A 1 172 ? -1.697 8.405 -2.860 1.00 97.19 172 ALA A N 1
ATOM 1266 C CA . ALA A 1 172 ? -2.078 9.817 -2.818 1.00 97.19 172 ALA A CA 1
ATOM 1267 C C . ALA A 1 172 ? -3.523 10.009 -2.326 1.00 97.19 172 ALA A C 1
ATOM 1269 O O . ALA A 1 172 ? -3.778 10.860 -1.473 1.00 97.19 172 ALA A O 1
ATOM 1270 N N . LEU A 1 173 ? -4.468 9.189 -2.801 1.00 96.56 173 LEU A N 1
ATOM 1271 C CA . LEU A 1 173 ? -5.851 9.200 -2.306 1.00 96.56 173 LEU A CA 1
ATOM 1272 C C . LEU A 1 173 ? -5.904 8.877 -0.809 1.00 96.56 173 LEU A C 1
ATOM 1274 O O . LEU A 1 173 ? -6.555 9.590 -0.043 1.00 96.56 173 LEU A O 1
ATOM 1278 N N . PHE A 1 174 ? -5.165 7.853 -0.377 1.00 96.38 174 PHE A N 1
ATOM 1279 C CA . PHE A 1 174 ? -5.036 7.505 1.036 1.00 96.38 174 PHE A CA 1
ATOM 1280 C C . PHE A 1 174 ? -4.481 8.670 1.869 1.00 96.38 174 PHE A C 1
ATOM 1282 O O . PHE A 1 174 ? -5.015 8.985 2.937 1.00 96.38 174 PHE A O 1
ATOM 1289 N N . ALA A 1 175 ? -3.450 9.358 1.375 1.00 97.00 175 ALA A N 1
ATOM 1290 C CA . ALA A 1 175 ? -2.891 10.539 2.024 1.00 97.00 175 ALA A CA 1
ATOM 1291 C C . ALA A 1 175 ? -3.930 11.661 2.180 1.00 97.00 175 ALA A C 1
ATOM 1293 O O . ALA A 1 175 ? -4.041 12.239 3.261 1.00 97.00 175 ALA A O 1
ATOM 1294 N N . ILE A 1 176 ? -4.740 11.929 1.150 1.00 96.50 176 ILE A N 1
ATOM 1295 C CA . ILE A 1 176 ? -5.809 12.941 1.193 1.00 96.50 176 ILE A CA 1
ATOM 1296 C C . ILE A 1 176 ? -6.845 12.597 2.270 1.00 96.50 176 ILE A C 1
ATOM 1298 O O . ILE A 1 176 ? -7.186 13.450 3.093 1.00 96.50 176 ILE A O 1
ATOM 1302 N N . VAL A 1 177 ? -7.325 11.350 2.311 1.00 95.75 177 VAL A N 1
ATOM 1303 C CA . VAL A 1 177 ? -8.292 10.895 3.330 1.00 95.75 177 VAL A CA 1
ATOM 1304 C C . VAL A 1 177 ? -7.697 11.008 4.729 1.00 95.75 177 VAL A C 1
ATOM 1306 O O . VAL A 1 177 ? -8.334 11.533 5.646 1.00 95.75 177 VAL A O 1
ATOM 1309 N N . THR A 1 178 ? -6.452 10.568 4.894 1.00 95.38 178 THR A N 1
ATOM 1310 C CA . THR A 1 178 ? -5.739 10.626 6.173 1.00 95.38 178 THR A CA 1
ATOM 1311 C C . THR A 1 178 ? -5.571 12.063 6.657 1.00 95.38 178 THR A C 1
ATOM 1313 O O . THR A 1 178 ? -5.800 12.362 7.830 1.00 95.38 178 THR A O 1
ATOM 1316 N N . TYR A 1 179 ? -5.238 12.975 5.746 1.00 96.56 179 TYR A N 1
ATOM 1317 C CA . TYR A 1 179 ? -5.095 14.393 6.047 1.00 96.56 179 TYR A CA 1
ATOM 1318 C C . TYR A 1 179 ? -6.427 15.025 6.481 1.00 96.56 179 TYR A C 1
ATOM 1320 O O . TYR A 1 179 ? -6.465 15.751 7.479 1.00 96.56 179 TYR A O 1
ATOM 1328 N N . ARG A 1 180 ? -7.525 14.714 5.773 1.00 95.62 180 ARG A N 1
ATOM 1329 C CA . ARG A 1 180 ? -8.875 15.236 6.058 1.00 95.62 180 ARG A CA 1
ATOM 1330 C C . ARG A 1 180 ? -9.434 14.723 7.382 1.00 95.62 180 ARG A C 1
ATOM 1332 O O . ARG A 1 180 ? -9.959 15.511 8.161 1.00 95.62 180 ARG A O 1
ATOM 1339 N N . THR A 1 181 ? -9.314 13.423 7.641 1.00 92.75 181 THR A N 1
ATOM 1340 C CA . THR A 1 181 ? -9.874 12.789 8.846 1.00 92.75 181 THR A CA 1
ATOM 1341 C C . THR A 1 181 ? -9.066 13.093 10.106 1.00 92.75 181 THR A C 1
ATOM 1343 O O . THR A 1 181 ? -9.617 13.050 11.200 1.00 92.75 181 THR A O 1
ATOM 1346 N N . ALA A 1 182 ? -7.774 13.420 9.968 1.00 92.25 182 ALA A N 1
ATOM 1347 C CA . ALA A 1 182 ? -6.864 13.740 11.073 1.00 92.25 182 ALA A CA 1
ATOM 1348 C C . ALA A 1 182 ? -6.779 12.657 12.169 1.00 92.25 182 ALA A C 1
ATOM 1350 O O . ALA A 1 182 ? -6.349 12.934 13.286 1.00 92.25 182 ALA A O 1
ATOM 1351 N N . VAL A 1 183 ? -7.164 11.419 11.838 1.00 88.75 183 VAL A N 1
ATOM 1352 C CA . VAL A 1 183 ? -7.065 10.255 12.733 1.00 88.75 183 VAL A CA 1
ATOM 1353 C C . VAL A 1 183 ? -5.603 9.823 12.896 1.00 88.75 183 VAL A C 1
ATOM 1355 O O . VAL A 1 183 ? -5.206 9.342 13.954 1.00 88.75 183 VAL A O 1
ATOM 1358 N N . LEU A 1 184 ? -4.787 10.035 11.858 1.00 92.81 184 LEU A N 1
ATOM 1359 C CA . LEU A 1 184 ? -3.340 9.806 11.856 1.00 92.81 184 LEU A CA 1
ATOM 1360 C C . LEU A 1 184 ? -2.590 11.124 11.567 1.00 92.81 184 LEU A C 1
ATOM 1362 O O . LEU A 1 184 ? -3.185 12.186 11.388 1.00 92.81 184 LEU A O 1
ATOM 1366 N N . SER A 1 185 ? -1.258 11.077 11.549 1.00 96.19 185 SER A N 1
ATOM 1367 C CA . SER A 1 185 ? -0.370 12.234 11.404 1.00 96.19 185 SER A CA 1
ATOM 1368 C C . SER A 1 185 ? -0.557 12.903 10.051 1.00 96.19 185 SER A C 1
ATOM 1370 O O . SER A 1 185 ? -0.244 12.335 9.002 1.00 96.19 185 SER A O 1
ATOM 1372 N N . ARG A 1 186 ? -0.980 14.169 10.092 1.00 96.88 186 ARG A N 1
ATOM 1373 C CA . ARG A 1 186 ? -1.080 15.033 8.910 1.00 96.88 186 ARG A CA 1
ATOM 1374 C C . ARG A 1 186 ? 0.267 15.242 8.228 1.00 96.88 186 ARG A C 1
ATOM 1376 O O . ARG A 1 186 ? 0.315 15.284 7.006 1.00 96.88 186 ARG A O 1
ATOM 1383 N N . GLY A 1 187 ? 1.352 15.336 9.001 1.00 97.69 187 GLY A N 1
ATOM 1384 C CA . GLY A 1 187 ? 2.698 15.498 8.449 1.00 97.69 187 GLY A CA 1
ATOM 1385 C C . GLY A 1 187 ? 3.134 14.276 7.640 1.00 97.69 187 GLY A C 1
ATOM 1386 O O . GLY A 1 187 ? 3.622 14.416 6.524 1.00 97.69 187 GLY A O 1
ATOM 1387 N N . ALA A 1 188 ? 2.879 13.072 8.159 1.00 97.44 188 ALA A N 1
ATOM 1388 C CA . ALA A 1 188 ? 3.196 11.838 7.446 1.00 97.44 188 ALA A CA 1
ATOM 1389 C C . ALA A 1 188 ? 2.316 11.661 6.195 1.00 97.44 188 ALA A C 1
ATOM 1391 O O . ALA A 1 188 ? 2.823 11.312 5.132 1.00 97.44 188 ALA A O 1
ATOM 1392 N N . ALA A 1 189 ? 1.026 12.002 6.282 1.00 97.44 189 ALA A N 1
ATOM 1393 C CA . ALA A 1 189 ? 0.140 12.040 5.120 1.00 97.44 189 ALA A CA 1
ATOM 1394 C C . ALA A 1 189 ? 0.622 13.040 4.051 1.00 97.44 189 ALA A C 1
ATOM 1396 O O . ALA A 1 189 ? 0.647 12.709 2.870 1.00 97.44 189 ALA A O 1
ATOM 1397 N N . MET A 1 190 ? 1.069 14.235 4.450 1.00 98.25 190 MET A N 1
ATOM 1398 C CA . MET A 1 190 ? 1.620 15.230 3.525 1.00 98.25 190 MET A CA 1
ATOM 1399 C C . MET A 1 190 ? 2.874 14.709 2.813 1.00 98.25 190 MET A C 1
ATOM 1401 O O . MET A 1 190 ? 2.989 14.884 1.603 1.00 98.25 190 MET A O 1
ATOM 1405 N N . LEU A 1 191 ? 3.770 14.016 3.525 1.00 98.19 191 LEU A N 1
ATOM 1406 C CA . LEU A 1 191 ? 4.945 13.377 2.924 1.00 98.19 191 LEU A CA 1
ATOM 1407 C C . LEU A 1 191 ? 4.564 12.326 1.871 1.00 98.19 191 LEU A C 1
ATOM 1409 O O . LEU A 1 191 ? 5.145 12.331 0.788 1.00 98.19 191 LEU A O 1
ATOM 1413 N N . ILE A 1 192 ? 3.563 11.479 2.144 1.00 97.94 192 ILE A N 1
ATOM 1414 C CA . ILE A 1 192 ? 3.059 10.500 1.164 1.00 97.94 192 ILE A CA 1
ATOM 1415 C C . ILE A 1 192 ? 2.459 11.215 -0.048 1.00 97.94 192 ILE A C 1
ATOM 1417 O O . ILE A 1 192 ? 2.766 10.853 -1.181 1.00 97.94 192 ILE A O 1
ATOM 1421 N N . GLY A 1 193 ? 1.635 12.244 0.170 1.00 97.56 193 GLY A N 1
ATOM 1422 C CA . GLY A 1 193 ? 1.019 13.016 -0.911 1.00 97.56 193 GLY A CA 1
ATOM 1423 C C . GLY A 1 193 ? 2.062 13.677 -1.815 1.00 97.56 193 GLY A C 1
ATOM 1424 O O . GLY A 1 193 ? 2.034 13.488 -3.029 1.00 97.56 193 GLY A O 1
ATOM 1425 N N . VAL A 1 194 ? 3.033 14.380 -1.225 1.00 97.56 194 VAL A N 1
ATOM 1426 C CA . VAL A 1 194 ? 4.152 15.003 -1.952 1.00 97.56 194 VAL A CA 1
ATOM 1427 C C . VAL A 1 194 ? 4.976 13.947 -2.690 1.00 97.56 194 VAL A C 1
ATOM 1429 O O . VAL A 1 194 ? 5.217 14.090 -3.888 1.00 97.56 194 VAL A O 1
ATOM 1432 N N . GLY A 1 195 ? 5.346 12.859 -2.011 1.00 97.06 195 GLY A N 1
ATOM 1433 C CA . GLY A 1 195 ? 6.112 11.762 -2.599 1.00 97.06 195 GLY A CA 1
ATOM 1434 C C . GLY A 1 195 ? 5.385 11.024 -3.725 1.00 97.06 195 GLY A C 1
ATOM 1435 O O . GLY A 1 195 ? 6.036 10.449 -4.589 1.00 97.06 195 GLY A O 1
ATOM 1436 N N . SER A 1 196 ? 4.052 11.084 -3.761 1.00 96.69 196 SER A N 1
ATOM 1437 C CA . SER A 1 196 ? 3.241 10.484 -4.826 1.00 96.69 196 SER A CA 1
ATOM 1438 C C . SER A 1 196 ? 3.081 11.395 -6.047 1.00 96.69 196 SER A C 1
ATOM 1440 O O . SER A 1 196 ? 2.924 10.901 -7.156 1.00 96.69 196 SER A O 1
ATOM 1442 N N . VAL A 1 197 ? 3.122 12.720 -5.871 1.00 96.44 197 VAL A N 1
ATOM 1443 C CA . VAL A 1 197 ? 2.924 13.699 -6.959 1.00 96.44 197 VAL A CA 1
ATOM 1444 C C . VAL A 1 197 ? 4.242 14.091 -7.628 1.00 96.44 197 VAL A C 1
ATOM 1446 O O . VAL A 1 197 ? 4.310 14.212 -8.851 1.00 96.44 197 VAL A O 1
ATOM 1449 N N . LEU A 1 198 ? 5.309 14.269 -6.846 1.00 95.56 198 LEU A N 1
ATOM 1450 C CA . LEU A 1 198 ? 6.606 14.712 -7.361 1.00 95.56 198 LEU A CA 1
ATOM 1451 C C . LEU A 1 198 ? 7.225 13.823 -8.459 1.00 95.56 198 LEU A C 1
ATOM 1453 O O . LEU A 1 198 ? 7.872 14.404 -9.330 1.00 95.56 198 LEU A O 1
ATOM 1457 N N . PRO A 1 199 ? 7.035 12.486 -8.515 1.00 93.12 199 PRO A N 1
ATOM 1458 C CA . PRO A 1 199 ? 7.581 11.676 -9.606 1.00 93.12 199 PRO A CA 1
ATOM 1459 C C . PRO A 1 199 ? 7.043 12.099 -10.980 1.00 93.12 199 PRO A C 1
ATOM 1461 O O . PRO A 1 199 ? 7.789 12.111 -11.955 1.00 93.12 199 PRO A O 1
ATOM 1464 N N . PHE A 1 200 ? 5.778 12.527 -11.053 1.00 93.31 200 PHE A N 1
ATOM 1465 C CA . PHE A 1 200 ? 5.172 13.021 -12.292 1.00 93.31 200 PHE A CA 1
ATOM 1466 C C . PHE A 1 200 ? 5.779 14.360 -12.720 1.00 93.31 200 PHE A C 1
ATOM 1468 O O . PHE A 1 200 ? 6.102 14.554 -13.890 1.00 93.31 200 PHE A O 1
ATOM 1475 N N . VAL A 1 201 ? 6.005 15.268 -11.765 1.00 94.19 201 VAL A N 1
ATOM 1476 C CA . VAL A 1 201 ? 6.677 16.552 -12.024 1.00 94.19 201 VAL A CA 1
ATOM 1477 C C . VAL A 1 201 ? 8.119 16.323 -12.477 1.00 94.19 201 VAL A C 1
ATOM 1479 O O . VAL A 1 201 ? 8.577 16.952 -13.431 1.00 94.19 201 VAL A O 1
ATOM 1482 N N . ALA A 1 202 ? 8.828 15.397 -11.829 1.00 92.75 202 ALA A N 1
ATOM 1483 C CA . ALA A 1 202 ? 10.187 15.020 -12.199 1.00 92.75 202 ALA A CA 1
ATOM 1484 C C . ALA A 1 202 ? 10.245 14.440 -13.620 1.00 92.75 202 ALA A C 1
ATOM 1486 O O . ALA A 1 202 ? 11.150 14.791 -14.370 1.00 92.75 202 ALA A O 1
ATOM 1487 N N . GLY A 1 203 ? 9.258 13.626 -14.011 1.00 89.88 203 GLY A N 1
ATOM 1488 C CA . GLY A 1 203 ? 9.151 13.073 -15.363 1.00 89.88 203 GLY A CA 1
ATOM 1489 C C . GLY A 1 203 ? 8.933 14.136 -16.444 1.00 89.88 203 GLY A C 1
ATOM 1490 O O . GLY A 1 203 ? 9.547 14.061 -17.500 1.00 89.88 203 GLY A O 1
ATOM 1491 N N . VAL A 1 204 ? 8.117 15.160 -16.172 1.00 94.06 204 VAL A N 1
ATOM 1492 C CA . VAL A 1 204 ? 7.871 16.267 -17.121 1.00 94.06 204 VAL A CA 1
ATOM 1493 C C . VAL A 1 204 ? 9.068 17.218 -17.228 1.00 94.06 204 VAL A C 1
ATOM 1495 O O . VAL A 1 204 ? 9.332 17.767 -18.294 1.00 94.06 204 VAL A O 1
ATOM 1498 N N . THR A 1 205 ? 9.786 17.439 -16.126 1.00 94.81 205 THR A N 1
ATOM 1499 C CA . THR A 1 205 ? 10.882 18.424 -16.054 1.00 94.81 205 THR A CA 1
ATOM 1500 C C . THR A 1 205 ? 12.274 17.826 -16.264 1.00 94.81 205 THR A C 1
ATOM 1502 O O . THR A 1 205 ? 13.242 18.573 -16.377 1.00 94.81 205 THR A O 1
ATOM 1505 N N . SER A 1 206 ? 12.395 16.496 -16.296 1.00 92.50 206 SER A N 1
ATOM 1506 C CA . SER A 1 206 ? 13.665 15.755 -16.356 1.00 92.50 206 SER A CA 1
ATOM 1507 C C . SER A 1 206 ? 14.634 16.065 -15.204 1.00 92.50 206 SER A C 1
ATOM 1509 O O . SER A 1 206 ? 15.849 15.900 -15.331 1.00 92.50 206 SER A O 1
ATOM 1511 N N . VAL A 1 207 ? 14.120 16.507 -14.050 1.00 94.38 207 VAL A N 1
ATOM 1512 C CA . VAL A 1 207 ? 14.936 16.821 -12.867 1.00 94.38 207 VAL A CA 1
ATOM 1513 C C . VAL A 1 207 ? 15.010 15.599 -11.949 1.00 94.38 207 VAL A C 1
ATOM 1515 O O . VAL A 1 207 ? 14.197 15.430 -11.041 1.00 94.38 207 VAL A O 1
ATOM 1518 N N . TYR A 1 208 ? 16.024 14.752 -12.140 1.00 91.88 208 TYR A N 1
ATOM 1519 C CA . TYR A 1 208 ? 16.211 13.515 -11.360 1.00 91.88 208 TYR A CA 1
ATOM 1520 C C . TYR A 1 208 ? 16.300 13.733 -9.843 1.00 91.88 208 TYR A C 1
ATOM 1522 O O . TYR A 1 208 ? 15.837 12.896 -9.069 1.00 91.88 208 TYR A O 1
ATOM 1530 N N . ALA A 1 209 ? 16.830 14.876 -9.397 1.00 93.25 209 ALA A N 1
ATOM 1531 C CA . ALA A 1 209 ? 16.861 15.218 -7.976 1.00 93.25 209 ALA A CA 1
ATOM 1532 C C . ALA A 1 209 ? 15.449 15.271 -7.358 1.00 93.25 209 ALA A C 1
ATOM 1534 O O . ALA A 1 209 ? 15.266 14.842 -6.219 1.00 93.25 209 ALA A O 1
ATOM 1535 N N . LEU A 1 210 ? 14.435 15.721 -8.113 1.00 94.12 210 LEU A N 1
ATOM 1536 C CA . LEU A 1 210 ? 13.044 15.724 -7.649 1.00 94.12 210 LEU A CA 1
ATOM 1537 C C . LEU A 1 210 ? 12.498 14.306 -7.486 1.00 94.12 210 LEU A C 1
ATOM 1539 O O . LEU A 1 210 ? 11.753 14.063 -6.541 1.00 94.12 210 LEU A O 1
ATOM 1543 N N . LEU A 1 211 ? 12.891 13.369 -8.353 1.00 93.00 211 LEU A N 1
ATOM 1544 C CA . LEU A 1 211 ? 12.489 11.967 -8.234 1.00 93.00 211 LEU A CA 1
ATOM 1545 C C . LEU A 1 211 ? 13.064 11.333 -6.960 1.00 93.00 211 LEU A C 1
ATOM 1547 O O . LEU A 1 211 ? 12.342 10.662 -6.227 1.00 93.00 211 LEU A O 1
ATOM 1551 N N . VAL A 1 212 ? 14.337 11.594 -6.652 1.00 94.56 212 VAL A N 1
ATOM 1552 C CA . VAL A 1 212 ? 14.972 11.101 -5.418 1.00 94.56 212 VAL A CA 1
ATOM 1553 C C . VAL A 1 212 ? 14.278 11.675 -4.180 1.00 94.56 212 VAL A C 1
ATOM 1555 O O . VAL A 1 212 ? 13.941 10.929 -3.261 1.00 94.56 212 VAL A O 1
ATOM 1558 N N . VAL A 1 213 ? 14.001 12.983 -4.168 1.00 96.38 213 VAL A N 1
ATOM 1559 C CA . VAL A 1 213 ? 13.248 13.630 -3.079 1.00 96.38 213 VAL A CA 1
ATOM 1560 C C . VAL A 1 213 ? 11.850 13.024 -2.947 1.00 96.38 213 VAL A C 1
ATOM 1562 O O . VAL A 1 213 ? 11.422 12.727 -1.833 1.00 96.38 213 VAL A O 1
ATOM 1565 N N . ALA A 1 214 ? 11.161 12.779 -4.064 1.00 96.06 214 ALA A N 1
ATOM 1566 C CA . ALA A 1 214 ? 9.842 12.158 -4.075 1.00 96.06 214 ALA A CA 1
ATOM 1567 C C . ALA A 1 214 ? 9.848 10.781 -3.407 1.00 96.06 214 ALA A C 1
ATOM 1569 O O . ALA A 1 214 ? 9.041 10.521 -2.514 1.00 96.06 214 ALA A O 1
ATOM 1570 N N . ILE A 1 215 ? 10.799 9.931 -3.802 1.00 95.62 215 ILE A N 1
ATOM 1571 C CA . ILE A 1 215 ? 10.986 8.588 -3.252 1.00 95.62 215 ILE A CA 1
ATOM 1572 C C . ILE A 1 215 ? 11.243 8.670 -1.745 1.00 95.62 215 ILE A C 1
ATOM 1574 O O . ILE A 1 215 ? 10.556 8.008 -0.971 1.00 95.62 215 ILE A O 1
ATOM 1578 N N . ILE A 1 216 ? 12.165 9.528 -1.301 1.00 97.25 216 ILE A N 1
ATOM 1579 C CA . ILE A 1 216 ? 12.473 9.695 0.127 1.00 97.25 216 ILE A CA 1
ATOM 1580 C C . ILE A 1 216 ? 11.231 10.149 0.906 1.00 97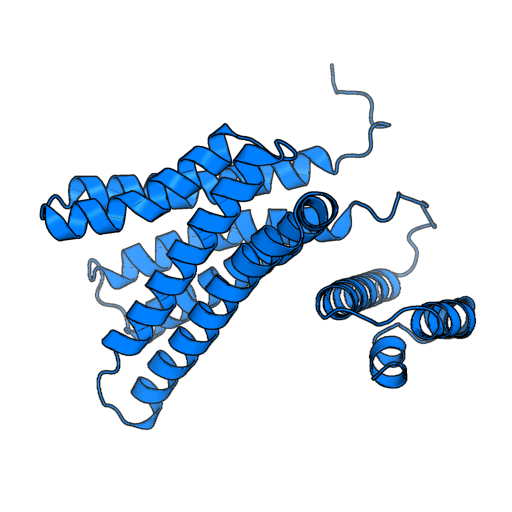.25 216 ILE A C 1
ATOM 1582 O O . ILE A 1 216 ? 10.911 9.561 1.939 1.00 97.25 216 ILE A O 1
ATOM 1586 N N . CYS A 1 217 ? 10.501 11.155 0.415 1.00 98.06 217 CYS A N 1
ATOM 1587 C CA . CYS A 1 217 ? 9.267 11.625 1.045 1.00 98.06 217 CYS A CA 1
ATOM 1588 C C . CYS A 1 217 ? 8.217 10.513 1.138 1.00 98.06 217 CYS A C 1
ATOM 1590 O O . CYS A 1 217 ? 7.624 10.323 2.200 1.00 98.06 217 CYS A O 1
ATOM 1592 N N . PHE A 1 218 ? 8.019 9.753 0.060 1.00 97.81 218 PHE A N 1
ATOM 1593 C CA . PHE A 1 218 ? 7.062 8.653 0.016 1.00 97.81 218 PHE A CA 1
ATOM 1594 C C . PHE A 1 218 ? 7.385 7.588 1.072 1.00 97.81 218 PHE A C 1
ATOM 1596 O O . PHE A 1 218 ? 6.530 7.224 1.883 1.00 97.81 218 PHE A O 1
ATOM 1603 N N . LEU A 1 219 ? 8.640 7.138 1.110 1.00 97.88 219 LEU A N 1
ATOM 1604 C CA . LEU A 1 219 ? 9.117 6.105 2.029 1.00 97.88 219 LEU A CA 1
ATOM 1605 C C . LEU A 1 219 ? 9.055 6.560 3.494 1.00 97.88 219 LEU A C 1
ATOM 1607 O O . LEU A 1 219 ? 8.545 5.832 4.349 1.00 97.88 219 LEU A O 1
ATOM 1611 N N . LEU A 1 220 ? 9.524 7.777 3.790 1.00 98.00 220 LEU A N 1
ATOM 1612 C CA . LEU A 1 220 ? 9.472 8.346 5.140 1.00 98.00 220 LEU A CA 1
ATOM 1613 C C . LEU A 1 220 ? 8.034 8.571 5.611 1.00 98.00 220 LEU A C 1
ATOM 1615 O O . LEU A 1 220 ? 7.743 8.358 6.786 1.00 98.00 220 LEU A O 1
ATOM 1619 N N . GLY A 1 221 ? 7.133 8.973 4.713 1.00 97.94 221 GLY A N 1
ATOM 1620 C CA . GLY A 1 221 ? 5.719 9.156 5.020 1.00 97.94 221 GLY A CA 1
ATOM 1621 C C . GLY A 1 221 ? 5.054 7.857 5.481 1.00 97.94 221 GLY A C 1
ATOM 1622 O O . GLY A 1 221 ? 4.425 7.831 6.542 1.00 97.94 221 GLY A O 1
ATOM 1623 N N . TRP A 1 222 ? 5.257 6.761 4.745 1.00 98.25 222 TRP A N 1
ATOM 1624 C CA . TRP A 1 222 ? 4.750 5.439 5.130 1.00 98.25 222 TRP A CA 1
ATOM 1625 C C . TRP A 1 222 ? 5.372 4.922 6.426 1.00 98.25 222 TRP A C 1
ATOM 1627 O O . TRP A 1 222 ? 4.648 4.490 7.326 1.00 98.25 222 TRP A O 1
ATOM 1637 N N . PHE A 1 223 ? 6.692 5.041 6.574 1.00 98.00 223 PHE A N 1
ATOM 1638 C CA . PHE A 1 223 ? 7.381 4.651 7.802 1.00 98.00 223 PHE A CA 1
ATOM 1639 C C . PHE A 1 223 ? 6.855 5.425 9.024 1.00 98.00 223 PHE A C 1
ATOM 1641 O O . PHE A 1 223 ? 6.528 4.829 10.053 1.00 98.00 223 PHE A O 1
ATOM 1648 N N . ALA A 1 224 ? 6.712 6.749 8.910 1.00 97.62 224 ALA A N 1
ATOM 1649 C CA . ALA A 1 224 ? 6.222 7.605 9.987 1.00 97.62 224 ALA A CA 1
ATOM 1650 C C . ALA A 1 224 ? 4.770 7.285 10.378 1.00 97.62 224 ALA A C 1
ATOM 1652 O O . ALA A 1 224 ? 4.466 7.226 11.574 1.00 97.62 224 ALA A O 1
ATOM 1653 N N . LEU A 1 225 ? 3.888 7.035 9.400 1.00 96.50 225 LEU A N 1
ATOM 1654 C CA . LEU A 1 225 ? 2.524 6.570 9.675 1.00 96.50 225 LEU A CA 1
ATOM 1655 C C . LEU A 1 225 ? 2.526 5.230 10.408 1.00 96.50 225 LEU A C 1
ATOM 1657 O O . LEU A 1 225 ? 1.790 5.076 11.383 1.00 96.50 225 LEU A O 1
ATOM 1661 N N . GLY A 1 226 ? 3.371 4.287 9.992 1.00 96.38 226 GLY A N 1
ATOM 1662 C CA . GLY A 1 226 ? 3.455 2.981 10.633 1.00 96.38 226 GLY A CA 1
ATOM 1663 C C . GLY A 1 226 ? 3.905 3.055 12.092 1.00 96.38 226 GLY A C 1
ATOM 1664 O O . GLY A 1 226 ? 3.275 2.467 12.974 1.00 96.38 226 GLY A O 1
ATOM 1665 N N . VAL A 1 227 ? 4.930 3.863 12.386 1.00 96.25 227 VAL A N 1
ATOM 1666 C CA . VAL A 1 227 ? 5.392 4.106 13.765 1.00 96.25 227 VAL A CA 1
ATOM 1667 C C . VAL A 1 227 ? 4.286 4.726 14.615 1.00 96.25 227 VAL A C 1
ATOM 1669 O O . VAL A 1 227 ? 4.093 4.335 15.769 1.00 96.25 227 VAL A O 1
ATOM 1672 N N . GLN A 1 228 ? 3.544 5.688 14.072 1.00 95.25 228 GLN A N 1
ATOM 1673 C CA . GLN A 1 228 ? 2.452 6.322 14.800 1.00 95.25 228 GLN A CA 1
ATOM 1674 C C . GLN A 1 228 ? 1.288 5.359 15.055 1.00 95.25 228 GLN A C 1
ATOM 1676 O O . GLN A 1 228 ? 0.764 5.345 16.166 1.00 95.25 228 GLN A O 1
ATOM 1681 N N . ALA A 1 229 ? 0.914 4.542 14.070 1.00 93.38 229 ALA A N 1
ATOM 1682 C CA . ALA A 1 229 ? -0.132 3.533 14.203 1.00 93.38 229 ALA A CA 1
ATOM 1683 C C . ALA A 1 229 ? 0.175 2.560 15.356 1.00 93.38 229 ALA A C 1
ATOM 1685 O O . ALA A 1 229 ? -0.677 2.314 16.206 1.00 93.38 229 ALA A O 1
ATOM 1686 N N . ILE A 1 230 ? 1.428 2.104 15.472 1.00 92.94 230 ILE A N 1
ATOM 1687 C CA . ILE A 1 230 ? 1.872 1.255 16.590 1.00 92.94 230 ILE A CA 1
ATOM 1688 C C . ILE A 1 230 ? 1.826 2.005 17.930 1.00 92.94 230 ILE A C 1
ATOM 1690 O O . ILE A 1 230 ? 1.447 1.429 18.949 1.00 92.94 230 ILE A O 1
ATOM 1694 N N . ARG A 1 231 ? 2.202 3.292 17.959 1.00 91.75 231 ARG A N 1
ATOM 1695 C CA . ARG A 1 231 ? 2.161 4.113 19.186 1.00 91.75 231 ARG A CA 1
ATOM 1696 C C . ARG A 1 231 ? 0.739 4.349 19.687 1.00 91.75 231 ARG A C 1
ATOM 1698 O O . ARG A 1 231 ? 0.529 4.311 20.896 1.00 91.75 231 ARG A O 1
ATOM 1705 N N . LEU A 1 232 ? -0.204 4.598 18.778 1.00 89.50 232 LEU A N 1
ATOM 1706 C CA . LEU A 1 232 ? -1.618 4.809 19.106 1.00 89.50 232 LEU A CA 1
ATOM 1707 C C . LEU A 1 232 ? -2.253 3.575 19.741 1.00 89.50 232 LEU A C 1
ATOM 1709 O O . LEU A 1 232 ? -3.206 3.706 20.501 1.00 89.50 232 LEU A O 1
ATOM 1713 N N . ASP A 1 233 ? -1.696 2.398 19.474 1.00 85.06 233 ASP A N 1
ATOM 1714 C CA . ASP A 1 233 ? -2.225 1.150 19.994 1.00 85.06 233 ASP A CA 1
ATOM 1715 C C . ASP A 1 233 ? -1.630 0.693 21.341 1.00 85.06 233 ASP A C 1
ATOM 1717 O O . ASP A 1 233 ? -1.848 -0.437 21.798 1.00 85.06 233 ASP A O 1
ATOM 1721 N N . ARG A 1 234 ? -0.855 1.554 22.010 1.00 81.00 234 ARG A N 1
ATOM 1722 C CA . ARG A 1 234 ? -0.427 1.283 23.386 1.00 81.00 234 ARG A CA 1
ATOM 1723 C C . ARG A 1 234 ? -1.603 1.481 24.352 1.00 81.00 234 ARG A C 1
ATOM 1725 O O . ARG A 1 234 ? -2.244 2.533 24.322 1.00 81.00 234 ARG A O 1
ATOM 1732 N N . PRO A 1 235 ? -1.894 0.506 25.233 1.00 71.25 235 PRO A N 1
ATOM 1733 C CA . PRO A 1 235 ? -2.980 0.629 26.197 1.00 71.25 235 PRO A CA 1
ATOM 1734 C C . PRO A 1 235 ? -2.714 1.802 27.150 1.00 71.25 235 PRO A C 1
ATOM 1736 O O . PRO A 1 235 ? -1.641 1.895 27.738 1.00 71.25 235 PRO A O 1
ATOM 1739 N N . MET A 1 236 ? -3.715 2.668 27.350 1.00 65.44 236 MET A N 1
ATOM 1740 C CA . MET A 1 236 ? -3.618 3.882 28.186 1.00 65.44 236 MET A CA 1
ATOM 1741 C C . MET A 1 236 ? -3.283 3.630 29.670 1.00 65.44 236 MET A C 1
ATOM 1743 O O . MET A 1 236 ? -3.117 4.585 30.422 1.00 65.44 236 MET A O 1
ATOM 1747 N N . ASN A 1 237 ? -3.185 2.369 30.096 1.00 63.53 237 ASN A N 1
ATOM 1748 C CA . ASN A 1 237 ? -2.998 1.988 31.494 1.00 63.53 237 ASN A CA 1
ATOM 1749 C C . ASN A 1 237 ? -1.537 1.687 31.867 1.00 63.53 237 ASN A C 1
ATOM 1751 O O . ASN A 1 237 ? -1.283 1.347 33.019 1.00 63.53 237 ASN A O 1
ATOM 1755 N N . GLU A 1 238 ? -0.579 1.790 30.941 1.00 66.19 238 GLU A N 1
ATOM 1756 C CA . GLU A 1 238 ? 0.836 1.769 31.324 1.00 66.19 238 GLU A CA 1
ATOM 1757 C C . GLU A 1 238 ? 1.262 3.177 31.774 1.00 66.19 238 GLU A C 1
ATOM 1759 O O . GLU A 1 238 ? 1.176 4.119 30.976 1.00 66.19 238 GLU A O 1
ATOM 1764 N N . PRO A 1 239 ? 1.687 3.361 33.041 1.00 69.56 239 PRO A N 1
ATOM 1765 C CA . PRO A 1 239 ? 2.206 4.642 33.499 1.00 69.56 239 PRO A CA 1
ATOM 1766 C C . PRO A 1 239 ? 3.377 5.049 32.603 1.00 69.56 239 PRO A C 1
ATOM 1768 O O . PRO A 1 239 ? 4.272 4.245 32.336 1.00 69.56 239 PRO A O 1
ATOM 1771 N N . ARG A 1 240 ? 3.349 6.290 32.095 1.00 71.06 240 ARG A N 1
ATOM 1772 C CA . ARG A 1 240 ? 4.453 6.813 31.284 1.00 71.06 240 ARG A CA 1
ATOM 1773 C C . ARG A 1 240 ? 5.730 6.725 32.126 1.00 71.06 240 ARG A C 1
ATOM 1775 O O . ARG A 1 240 ? 5.699 7.215 33.256 1.00 71.06 240 ARG A O 1
ATOM 1782 N N . PRO A 1 241 ? 6.815 6.110 31.621 1.00 69.06 241 PRO A N 1
ATOM 1783 C CA . PRO A 1 241 ? 8.097 6.199 32.300 1.00 69.06 241 PRO A CA 1
ATOM 1784 C C . PRO A 1 241 ? 8.436 7.685 32.455 1.00 69.06 241 PRO A C 1
ATOM 1786 O O . PRO A 1 241 ? 8.296 8.444 31.490 1.00 69.06 241 PRO A O 1
ATOM 1789 N N . ALA A 1 242 ? 8.740 8.072 33.695 1.00 69.75 242 ALA A N 1
ATOM 1790 C CA . ALA A 1 242 ? 9.107 9.431 34.075 1.00 69.75 242 ALA A CA 1
ATOM 1791 C C . ALA A 1 242 ? 10.410 9.869 33.397 1.00 69.75 242 ALA A C 1
ATOM 1793 O O . ALA A 1 242 ? 11.277 8.991 33.173 1.00 69.75 242 ALA A O 1
#

Radius of gyration: 20.01 Å; chains: 1; bounding box: 54×43×58 Å

Foldseek 3Di:
DLVVLLVLADPVCCVPCVVVVSVVPVVDDDDVLNSVLSNQVSVVNVVVVVPPDDPDDPPPPLFVLLLLLLVLLQQLLVLLVVLVVVCVVPDPDDNVRSLVSNLSSLVSNLSNLSSVLVVLCVPPVVLSCQLNVQLVVLSVQLVVQVVCCVPVVDHSVVSNVSSVLSNLVSQLSSLVSCCVVVPFDVQLSVLSNLLSCQVVVCVVVVPVVSPVSSSVSNSSSSNRRSVRSNVVNDPPPDPDDD

Secondary structure (DSSP, 8-state):
-HHHHHHTS-HHHHHHHHHHHHHHHHHSPPPHHHHHHHHHHHHHHHHHHHSTT-------TTSHHHHHHHHHHHHHHHHHHHHHHHHTTSS---THHHHHHHHHHHHHHHHHHHHHHHHHTTT-HHHHHHHHHHHHHHHHHHHHHHHHHHHH-S--HHHHHHHHHHHHHHHHHHHHHHHHH-SS-HHHHHHHHHHHHHHHHHHHHT-HHHHHHHHHHHHHHHHHHHHHHHHHTS-TTSPPP-

Sequence (242 aa):
MRSVLLRCYPARWRARYGDEFGAILEERPLGPFDVLDILLGAIDAQLRSSGRGAGIREAKGFSMSLRIGGIAAILAAPLLALAWFLGYGLMTIDPVVPGVLLLAGLSLLLVAVAGLTAFQARTDPHVTWAAFAVPAIGLVVFVIGAAATVVTGDDYWELTMLGVLTGVVGSALFAIVTYRTAVLSRGAAMLIGVGSVLPFVAGVTSVYALLVVAIICFLLGWFALGVQAIRLDRPMNEPRPA

pLDDT: mean 89.36, std 11.57, range [46.31, 98.25]